Protein AF-A0A968FSD5-F1 (afdb_monomer)

Foldseek 3Di:
DELAAPVVCVVDPLNVVVQVVQCPAPPGDDFDAYAHNPDDPPPQEDDPQNQATDPPRHHQLVDQADEYAQADDVSLVSVLVNCVNSVHDQFPVPDWQSGHAYEYEYDVCLVPVVSSLRRHQKYQHDRCVPLVRVLVVLQVPDDSRHSSVSSVVSCVGPRMDGSVVDDFDQDPVGTDD

Solvent-accessible surface area (backbone atoms only — not comparable to full-atom values): 10268 Å² total; per-residue (Å²): 58,28,48,41,29,39,65,60,41,70,69,32,61,69,56,53,50,50,52,56,51,44,53,68,39,90,96,43,87,66,73,48,41,48,41,56,77,89,64,56,94,82,62,88,73,75,58,80,82,72,56,35,31,69,82,79,59,41,46,71,73,80,33,76,56,46,50,37,45,27,63,45,77,69,25,59,57,35,43,56,50,48,33,53,68,70,71,42,69,60,46,45,89,72,54,56,63,87,48,42,46,34,32,37,23,42,63,33,34,52,76,54,52,68,92,42,37,65,45,35,58,35,36,41,43,64,69,65,80,80,45,51,65,60,49,54,57,49,52,77,71,42,65,90,77,37,73,71,74,42,50,79,64,47,48,72,39,77,47,38,46,43,40,91,82,59,70,81,41,75,52,102,88,45,84,41,121

Radius of gyration: 15.89 Å; Cα contacts (8 Å, |Δi|>4): 249; chains: 1; bounding box: 50×38×38 Å

Secondary structure (DSSP, 8-state):
-EEEEHHHHHH-HHHHHHHHHHTTSTT------EE-TT--TT-----GGGGS-TTT---GGGSSEEEEE--STHHHHHHHHHHHHTT--SSGGG--TTS-EEEEESHHHHH--GGGTTT-SEEE-S-STTTHHHHHHHHHTS-TT-GGGGHHHHTTSTTEE-GGG---EEETTEEE-

Sequence (177 aa):
MYPHTTEVALANLGFQRVYGLLNRLDGVVCDRYALPGEWTADVPTLAPDQLRSRELGLQPQDFDMIAFSISFEPDYLNAALLLKYFGMPLEREERGPGHPLILAGGSAVFINPEPLAEVVDVFFIGEAEGLVAPFFSLYARNPWNDPRSLLPKAASLKGIYVPRQYRPRFDARGMTG

Nearest PDB structures (foldseek):
  7dl7-assembly4_E  TM=5.193E-01  e=5.355E+00  Candidatus Cloacimonas acidaminovorans str. Evry
  7dl1-assembly2_D  TM=5.503E-01  e=7.915E+00  Candidatus Cloacimonas acidaminovorans str. Evry
  2v65-assembly2_B  TM=4.680E-01  e=6.510E+00  Champsocephalus gunnari
  6jml-assembly1_A  TM=3.482E-01  e=4.405E+00  Lacticaseibacillus casei

Structure (mmCIF, N/CA/C/O backbone):
data_AF-A0A968FSD5-F1
#
_entry.id   AF-A0A968FSD5-F1
#
loop_
_atom_site.group_PDB
_atom_site.id
_atom_site.type_symbol
_atom_site.label_atom_id
_atom_site.label_alt_id
_atom_site.label_comp_id
_atom_site.label_asym_id
_atom_site.label_entity_id
_atom_site.label_seq_id
_atom_site.pdbx_PDB_ins_code
_atom_site.Cartn_x
_atom_site.Cartn_y
_atom_site.Cartn_z
_atom_site.occupancy
_atom_site.B_iso_or_equiv
_atom_site.auth_seq_id
_atom_site.auth_comp_id
_atom_site.auth_asym_id
_atom_site.auth_atom_id
_atom_site.pdbx_PDB_model_num
ATOM 1 N N . MET A 1 1 ? -4.215 3.059 0.400 1.00 97.44 1 MET A N 1
ATOM 2 C CA . MET A 1 1 ? -3.924 3.794 1.644 1.00 97.44 1 MET A CA 1
ATOM 3 C C . MET A 1 1 ? -2.924 4.895 1.367 1.00 97.44 1 MET A C 1
ATOM 5 O O . MET A 1 1 ? -1.933 4.649 0.684 1.00 97.44 1 MET A O 1
ATOM 9 N N . TYR A 1 2 ? -3.177 6.084 1.894 1.00 97.94 2 TYR A N 1
ATOM 10 C CA . TYR A 1 2 ? -2.200 7.164 1.933 1.00 97.94 2 TYR A CA 1
ATOM 11 C C . TYR A 1 2 ? -1.752 7.325 3.391 1.00 97.94 2 TYR A C 1
ATOM 13 O O . TYR A 1 2 ? -2.607 7.595 4.235 1.00 97.94 2 TYR A O 1
ATOM 21 N N . PRO A 1 3 ? -0.472 7.103 3.732 1.00 97.12 3 PRO A N 1
ATOM 22 C CA . PRO A 1 3 ? -0.004 7.036 5.117 1.00 97.12 3 PRO A CA 1
ATOM 23 C C . PRO A 1 3 ? 0.244 8.435 5.705 1.00 97.12 3 PRO A C 1
ATOM 25 O O . PRO A 1 3 ? 1.299 8.738 6.252 1.00 97.12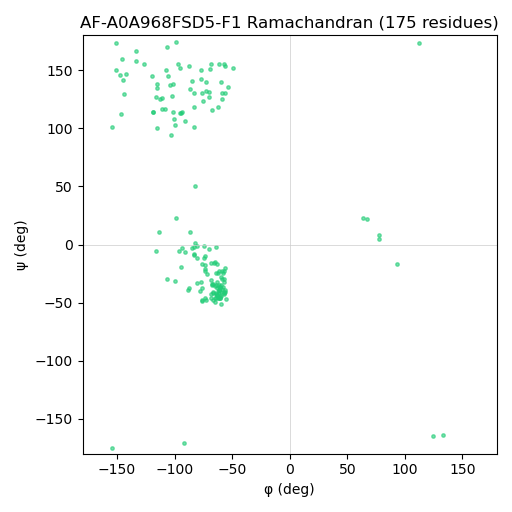 3 PRO A O 1
ATOM 28 N N . HIS A 1 4 ? -0.750 9.303 5.566 1.00 96.81 4 HIS A N 1
ATOM 29 C CA . HIS A 1 4 ? -0.782 10.644 6.130 1.00 96.81 4 HIS A CA 1
ATOM 30 C C . HIS A 1 4 ? -2.238 11.028 6.398 1.00 96.81 4 HIS A C 1
ATOM 32 O O . HIS A 1 4 ? -3.162 10.304 6.020 1.00 96.81 4 HIS A O 1
ATOM 38 N N . THR A 1 5 ? -2.433 12.175 7.037 1.00 96.88 5 THR A N 1
ATOM 39 C CA . THR A 1 5 ? -3.736 12.797 7.273 1.00 96.88 5 THR A CA 1
ATOM 40 C C . THR A 1 5 ? -4.604 12.892 6.012 1.00 96.88 5 THR A C 1
ATOM 42 O O . THR A 1 5 ? -4.123 12.977 4.873 1.00 96.88 5 THR A O 1
ATOM 45 N N . THR A 1 6 ? -5.917 12.883 6.223 1.00 96.00 6 THR A N 1
ATOM 46 C CA . THR A 1 6 ? -6.936 12.874 5.167 1.00 96.00 6 THR A CA 1
ATOM 47 C C . THR A 1 6 ? -6.819 14.075 4.228 1.00 96.00 6 THR A C 1
ATOM 49 O O . THR A 1 6 ? -7.008 13.928 3.020 1.00 96.00 6 THR A O 1
ATOM 52 N N . GLU A 1 7 ? -6.455 15.245 4.742 1.00 95.88 7 GLU A N 1
ATOM 53 C CA . GLU A 1 7 ? -6.268 16.475 3.970 1.00 95.88 7 GLU A CA 1
ATOM 54 C C . GLU A 1 7 ? -5.118 16.323 2.970 1.00 95.88 7 GLU A C 1
ATOM 56 O O . GLU A 1 7 ? -5.274 16.637 1.788 1.00 95.88 7 GLU A O 1
ATOM 61 N N . VAL A 1 8 ? -3.985 15.769 3.416 1.00 96.12 8 VAL A N 1
ATOM 62 C CA . VAL A 1 8 ? -2.821 15.526 2.551 1.00 96.12 8 VAL A CA 1
ATOM 63 C C . VAL A 1 8 ? -3.145 14.456 1.509 1.00 96.12 8 VAL A C 1
ATOM 65 O O . VAL A 1 8 ? -2.815 14.618 0.333 1.00 96.12 8 VAL A O 1
ATOM 68 N N . ALA A 1 9 ? -3.855 13.396 1.902 1.00 96.56 9 ALA A N 1
ATOM 69 C CA . ALA A 1 9 ? -4.293 12.356 0.975 1.00 96.56 9 ALA A CA 1
ATOM 70 C C . ALA A 1 9 ? -5.226 12.903 -0.122 1.00 96.56 9 ALA A C 1
ATOM 72 O O . ALA A 1 9 ? -5.100 12.539 -1.294 1.00 96.56 9 ALA A O 1
ATOM 73 N N . LEU A 1 10 ? -6.160 13.789 0.235 1.00 95.12 10 LEU A N 1
ATOM 74 C CA . LEU A 1 10 ? -7.071 14.433 -0.716 1.00 95.12 10 LEU A CA 1
ATOM 75 C C . LEU A 1 10 ? -6.345 15.397 -1.660 1.00 95.12 10 LEU A C 1
ATOM 77 O O . LEU A 1 10 ? -6.708 15.477 -2.833 1.00 95.12 10 LEU A O 1
ATOM 81 N N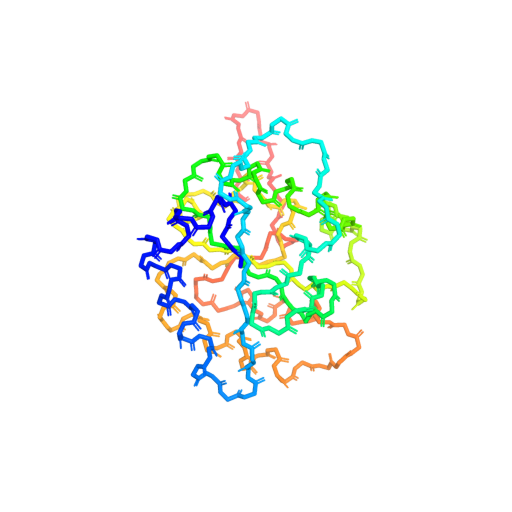 . ALA A 1 11 ? -5.306 16.080 -1.177 1.00 95.94 11 ALA A N 1
ATOM 82 C CA . ALA A 1 11 ? -4.479 16.970 -1.988 1.00 95.94 11 ALA A CA 1
ATOM 83 C C . ALA A 1 11 ? -3.526 16.222 -2.945 1.00 95.94 11 ALA A C 1
ATOM 85 O O . ALA A 1 11 ? -3.035 16.807 -3.913 1.00 95.94 11 ALA A O 1
ATOM 86 N N . ASN A 1 12 ? -3.261 14.931 -2.717 1.00 95.75 12 ASN A N 1
ATOM 87 C CA . ASN A 1 12 ? -2.346 14.154 -3.549 1.00 95.75 12 ASN A CA 1
ATOM 88 C C . ASN A 1 12 ? -3.032 13.610 -4.818 1.00 95.75 12 ASN A C 1
ATOM 90 O O . ASN A 1 12 ? -3.709 12.580 -4.802 1.00 95.75 12 ASN A O 1
ATOM 94 N N . LEU A 1 13 ? -2.804 14.272 -5.957 1.00 93.06 13 LEU A N 1
ATOM 95 C CA . LEU A 1 13 ? -3.373 13.871 -7.252 1.00 93.06 13 LEU A CA 1
ATOM 96 C C . LEU A 1 13 ? -2.906 12.489 -7.729 1.00 93.06 13 LEU A C 1
ATOM 98 O O . LEU A 1 13 ? -3.677 11.784 -8.379 1.00 93.06 13 LEU A O 1
ATOM 102 N N . GLY A 1 14 ? -1.672 12.086 -7.409 1.00 91.25 14 GLY A N 1
ATOM 103 C CA . GLY A 1 14 ? -1.155 10.759 -7.752 1.00 91.25 14 GLY A CA 1
ATOM 104 C C . GLY A 1 14 ? -1.968 9.655 -7.078 1.00 91.25 14 GLY A C 1
ATOM 105 O O . GLY A 1 14 ? -2.417 8.717 -7.738 1.00 91.25 14 GLY A O 1
ATOM 106 N N . PHE A 1 15 ? -2.256 9.826 -5.788 1.00 95.12 15 PHE A N 1
ATOM 107 C CA . PHE A 1 15 ? -3.110 8.926 -5.021 1.00 95.12 15 PHE A CA 1
ATOM 108 C C . PHE A 1 15 ? -4.538 8.868 -5.582 1.00 95.12 15 PHE A C 1
ATOM 110 O O . PHE A 1 15 ? -5.059 7.775 -5.816 1.00 95.12 15 PHE A O 1
ATOM 117 N N . GLN A 1 16 ? -5.145 10.023 -5.888 1.00 95.31 16 GLN A N 1
ATOM 118 C CA . GLN A 1 16 ? -6.483 10.061 -6.498 1.00 95.31 16 GLN A CA 1
ATOM 119 C C . GLN A 1 16 ? -6.505 9.394 -7.886 1.00 95.31 16 GLN A C 1
ATOM 121 O O . GLN A 1 16 ? -7.465 8.699 -8.230 1.00 95.31 16 GLN A O 1
ATOM 126 N N . ARG A 1 17 ? -5.438 9.554 -8.682 1.00 92.94 17 ARG A N 1
ATOM 127 C CA . ARG A 1 17 ? -5.314 8.925 -10.006 1.00 92.94 17 ARG A CA 1
ATOM 128 C C . ARG A 1 17 ? -5.244 7.406 -9.902 1.00 92.94 17 ARG A C 1
ATOM 130 O O . ARG A 1 17 ? -5.958 6.733 -10.642 1.00 92.94 17 ARG A O 1
ATOM 137 N N . VAL A 1 18 ? -4.430 6.872 -8.989 1.00 92.94 18 VAL A N 1
ATOM 138 C CA . VAL A 1 18 ? -4.316 5.419 -8.762 1.00 92.94 18 VAL A CA 1
ATOM 139 C C . VAL A 1 18 ? -5.640 4.840 -8.266 1.00 92.94 18 VAL A C 1
ATOM 141 O O . VAL A 1 18 ? -6.087 3.827 -8.798 1.00 92.94 18 VAL A O 1
ATOM 144 N N . TYR A 1 19 ? -6.312 5.513 -7.327 1.00 95.50 19 TYR A N 1
ATOM 145 C CA . TYR A 1 19 ? -7.650 5.124 -6.868 1.00 95.50 19 TYR A CA 1
ATOM 146 C C . TYR A 1 19 ? -8.655 5.027 -8.030 1.00 95.50 19 TYR A C 1
ATOM 148 O O . TYR A 1 19 ? -9.362 4.028 -8.173 1.00 95.50 19 TYR A O 1
ATOM 156 N N . GLY A 1 20 ? -8.685 6.037 -8.905 1.00 95.19 20 GLY A N 1
ATOM 157 C CA . GLY A 1 20 ? -9.548 6.026 -10.086 1.00 95.19 20 GLY A CA 1
ATOM 158 C C . GLY A 1 20 ? -9.149 4.974 -11.127 1.00 95.19 20 GLY A C 1
ATOM 159 O O . GLY A 1 20 ? -10.017 4.429 -11.799 1.00 95.19 20 GLY A O 1
ATOM 160 N N . LEU A 1 21 ? -7.854 4.685 -11.279 1.00 93.56 21 LEU A N 1
ATOM 161 C CA . LEU A 1 21 ? -7.354 3.646 -12.181 1.00 93.56 21 LEU A CA 1
ATOM 162 C C . LEU A 1 21 ? -7.782 2.250 -11.713 1.00 93.56 21 LEU A C 1
ATOM 164 O O . LEU A 1 21 ? -8.289 1.483 -12.524 1.00 93.56 21 LEU A O 1
ATOM 168 N N . LEU A 1 22 ? -7.609 1.943 -10.424 1.00 95.06 22 LEU A N 1
ATOM 169 C CA . LEU A 1 22 ? -7.978 0.650 -9.844 1.00 95.06 22 LEU A CA 1
ATOM 170 C C . LEU A 1 22 ? -9.477 0.374 -9.983 1.00 95.06 22 LEU A C 1
ATOM 172 O O . LEU A 1 22 ? -9.850 -0.700 -10.434 1.00 95.06 22 LEU A O 1
ATOM 176 N N . ASN A 1 23 ? -10.325 1.367 -9.700 1.00 96.25 23 ASN A N 1
ATOM 177 C CA . ASN A 1 23 ? -11.782 1.243 -9.841 1.00 96.25 23 ASN A CA 1
ATOM 178 C C . ASN A 1 23 ? -12.283 1.175 -11.298 1.00 96.25 23 ASN A C 1
ATOM 180 O O . ASN A 1 23 ? -13.479 1.018 -11.525 1.00 96.25 23 ASN A O 1
ATOM 184 N N . ARG A 1 24 ? -11.399 1.313 -12.295 1.00 95.06 24 ARG A N 1
ATOM 185 C CA . ARG A 1 24 ? -11.721 1.063 -13.711 1.00 95.06 24 ARG A CA 1
ATOM 186 C C . ARG A 1 24 ? -11.338 -0.342 -14.174 1.00 95.06 24 ARG A C 1
ATOM 188 O O . ARG A 1 24 ? -11.604 -0.673 -15.325 1.00 95.06 24 ARG A O 1
ATOM 195 N N . LEU A 1 25 ? -10.672 -1.136 -13.337 1.00 94.12 25 LEU A N 1
ATOM 196 C CA . LEU A 1 25 ? -10.314 -2.508 -13.676 1.00 94.12 25 LEU A CA 1
ATOM 197 C C . LEU A 1 25 ? -11.496 -3.435 -13.394 1.00 94.12 25 LEU A C 1
ATOM 199 O O . LEU A 1 25 ? -12.053 -3.427 -12.298 1.00 94.12 25 LEU A O 1
ATOM 203 N N . ASP A 1 26 ? -11.846 -4.263 -14.375 1.00 91.69 26 ASP A N 1
ATOM 204 C CA . ASP A 1 26 ? -12.899 -5.261 -14.212 1.00 91.69 26 ASP A CA 1
ATOM 205 C C . ASP A 1 26 ? -12.565 -6.217 -13.059 1.00 91.69 26 ASP A C 1
ATOM 207 O O . ASP A 1 26 ? -11.462 -6.763 -12.974 1.00 91.69 26 ASP A O 1
ATOM 211 N N . GLY A 1 27 ? -13.533 -6.422 -12.164 1.00 91.31 27 GLY A N 1
ATOM 212 C CA . GLY A 1 27 ? -13.378 -7.294 -10.998 1.00 91.31 27 GLY A CA 1
ATOM 213 C C . GLY A 1 27 ? -12.582 -6.690 -9.837 1.00 91.31 27 GLY A C 1
ATOM 214 O O . GLY A 1 27 ? -12.305 -7.406 -8.879 1.00 91.31 27 GLY A O 1
ATOM 215 N N . VAL A 1 28 ? -12.231 -5.400 -9.887 1.00 95.38 28 VAL A N 1
ATOM 216 C CA . VAL A 1 28 ? -11.559 -4.695 -8.787 1.00 95.38 28 VAL A CA 1
ATOM 217 C C . VAL A 1 28 ? -12.507 -3.676 -8.165 1.00 95.38 28 VAL A C 1
ATOM 219 O O . VAL A 1 28 ? -13.025 -2.793 -8.843 1.00 95.38 28 VAL A O 1
ATOM 222 N N . VAL A 1 29 ? -12.684 -3.766 -6.849 1.00 96.44 29 VAL A N 1
ATOM 223 C CA . VAL A 1 29 ? -13.308 -2.714 -6.040 1.00 96.44 29 VAL A CA 1
ATOM 224 C C . VAL A 1 29 ? -12.219 -2.126 -5.158 1.00 96.44 29 VAL A C 1
ATOM 226 O O . VAL A 1 29 ? -11.632 -2.829 -4.338 1.00 96.44 29 VAL A O 1
ATOM 229 N N . CYS A 1 30 ? -11.914 -0.845 -5.344 1.00 97.12 30 CYS A N 1
ATOM 230 C CA . CYS A 1 30 ? -10.888 -0.164 -4.570 1.00 97.12 30 CYS A CA 1
ATOM 231 C C . CYS A 1 30 ? -11.526 0.892 -3.674 1.00 97.12 30 CYS A C 1
ATOM 233 O O . CYS A 1 30 ? -12.210 1.797 -4.142 1.00 97.12 30 CYS A O 1
ATOM 235 N N . ASP A 1 31 ? -11.229 0.789 -2.385 1.00 97.69 31 ASP A N 1
ATOM 236 C CA . ASP A 1 31 ? -11.534 1.791 -1.370 1.00 97.69 31 ASP A CA 1
ATOM 237 C C . ASP A 1 31 ? -10.239 2.518 -0.959 1.00 97.69 31 ASP A C 1
ATOM 239 O O . ASP A 1 31 ? -9.123 2.123 -1.332 1.00 97.69 31 ASP A O 1
ATOM 243 N N . ARG A 1 32 ? -10.361 3.598 -0.194 1.00 97.19 32 ARG A N 1
ATOM 244 C CA . ARG A 1 32 ? -9.247 4.402 0.305 1.00 97.19 32 ARG A CA 1
ATOM 245 C C . ARG A 1 32 ? -9.306 4.563 1.818 1.00 97.19 32 ARG A C 1
ATOM 247 O O . ARG A 1 32 ? -10.339 4.501 2.470 1.00 97.19 32 ARG A O 1
ATOM 254 N N . TYR A 1 33 ? -8.126 4.811 2.364 1.00 98.00 33 TYR A N 1
ATOM 255 C CA . TYR A 1 33 ? -7.903 5.080 3.772 1.00 98.00 33 TYR A CA 1
ATOM 256 C C . TYR A 1 33 ? -6.771 6.096 3.900 1.00 98.00 33 TYR A C 1
ATOM 258 O O . TYR A 1 33 ? -5.794 6.024 3.139 1.00 98.00 33 TYR A O 1
ATOM 266 N N . ALA A 1 34 ? -6.920 7.007 4.852 1.00 97.62 34 ALA A N 1
ATOM 267 C CA . ALA A 1 34 ? -5.929 7.978 5.283 1.00 97.62 34 ALA A CA 1
ATOM 268 C C . ALA A 1 34 ? -6.096 8.200 6.791 1.00 97.62 34 ALA A C 1
ATOM 270 O O . ALA A 1 34 ? -7.156 7.910 7.348 1.00 97.62 34 ALA A O 1
ATOM 271 N N . LEU A 1 35 ? -5.056 8.706 7.446 1.00 97.44 35 LEU A N 1
ATOM 272 C CA . LEU A 1 35 ? -5.093 8.987 8.878 1.00 97.44 35 LEU A CA 1
ATOM 273 C C . LEU A 1 35 ? -6.062 10.155 9.179 1.00 97.44 35 LEU A C 1
ATOM 275 O O . LEU A 1 35 ? -6.331 10.982 8.296 1.00 97.44 35 LEU A O 1
ATOM 279 N N . PRO A 1 36 ? -6.609 10.247 10.405 1.00 95.38 36 PRO A N 1
ATOM 280 C CA . PRO A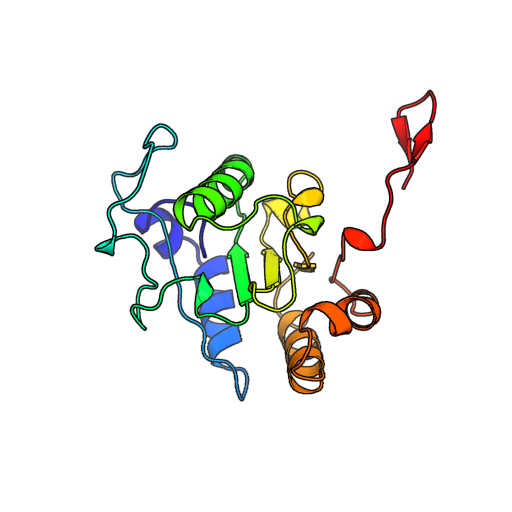 1 36 ? -7.435 11.383 10.822 1.00 95.38 36 PRO A CA 1
ATOM 281 C C . PRO A 1 36 ? -6.699 12.726 10.679 1.00 95.38 36 PRO A C 1
ATOM 283 O O . PRO A 1 36 ? -5.474 12.761 10.727 1.00 95.38 36 PRO A O 1
ATOM 286 N N . GLY A 1 37 ? -7.433 13.832 10.524 1.00 92.44 37 GLY A N 1
ATOM 287 C CA . GLY A 1 37 ? -6.832 15.153 10.277 1.00 92.44 37 GLY A CA 1
ATOM 288 C C . GLY A 1 37 ? -5.902 15.652 11.388 1.00 92.44 37 GLY A C 1
ATOM 289 O O . GLY A 1 37 ? -4.838 16.190 11.107 1.00 92.44 37 GLY A O 1
ATOM 290 N N . GLU A 1 38 ? -6.247 15.374 12.646 1.00 89.94 38 GLU A N 1
ATOM 291 C CA . GLU A 1 38 ? -5.455 15.742 13.834 1.00 89.94 38 GLU A CA 1
ATOM 292 C C . GLU A 1 38 ? -4.383 14.697 14.197 1.00 89.94 38 GLU A C 1
ATOM 294 O O . GLU A 1 38 ? -3.827 14.719 15.294 1.00 89.94 38 GLU A O 1
ATOM 299 N N . TRP A 1 39 ? -4.131 13.715 13.328 1.00 96.81 39 TRP A N 1
ATOM 300 C CA . TRP A 1 39 ? -3.185 12.649 13.635 1.00 96.81 39 TRP A CA 1
ATOM 301 C C . TRP A 1 39 ? -1.733 13.132 13.589 1.00 96.81 39 TRP A C 1
ATOM 303 O O . TRP A 1 39 ? -1.312 13.837 12.670 1.00 96.81 39 TRP A O 1
ATOM 313 N N . THR A 1 40 ? -0.946 12.645 14.543 1.00 94.69 40 THR A N 1
ATOM 314 C CA . THR A 1 40 ? 0.504 12.815 14.634 1.00 94.69 40 THR A CA 1
ATOM 315 C C . THR A 1 40 ? 1.170 11.470 14.949 1.00 94.69 40 THR A C 1
ATOM 317 O O . THR A 1 40 ? 0.537 10.550 15.469 1.00 94.69 40 THR A O 1
ATOM 320 N N . ALA A 1 41 ? 2.462 11.328 14.637 1.00 92.38 41 ALA A N 1
ATOM 321 C CA . ALA A 1 41 ? 3.182 10.053 14.768 1.00 92.38 41 ALA A CA 1
ATOM 322 C C . ALA A 1 41 ? 3.330 9.541 16.218 1.00 92.38 41 ALA A C 1
ATOM 324 O O . ALA A 1 41 ? 3.650 8.371 16.424 1.00 92.38 41 ALA A O 1
ATOM 325 N N . ASP A 1 42 ? 3.100 10.391 17.221 1.00 93.94 42 ASP A N 1
ATOM 326 C CA . ASP A 1 42 ? 3.099 10.049 18.647 1.00 93.94 42 ASP A CA 1
ATOM 327 C C . ASP A 1 42 ? 1.766 9.463 19.142 1.00 93.94 42 ASP A C 1
ATOM 329 O O . ASP A 1 42 ? 1.709 8.946 20.261 1.00 93.94 42 ASP A O 1
ATOM 333 N N . VAL A 1 43 ? 0.708 9.469 18.320 1.00 95.62 43 VAL A N 1
ATOM 334 C CA . VAL A 1 43 ? -0.573 8.836 18.663 1.00 95.62 43 VAL A CA 1
ATOM 335 C C . VAL A 1 43 ? -0.368 7.323 18.853 1.00 95.62 43 VAL A C 1
ATOM 337 O O . VAL A 1 43 ? 0.009 6.626 17.908 1.00 95.62 43 VAL A O 1
ATOM 340 N N . PRO A 1 44 ? -0.633 6.756 20.044 1.00 9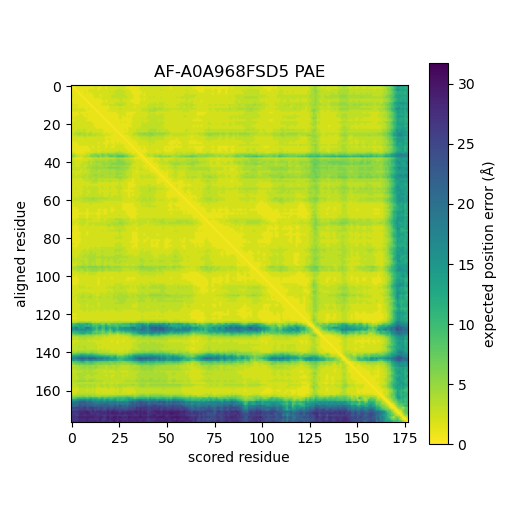2.62 44 PRO A N 1
ATOM 341 C CA . PRO A 1 44 ? -0.294 5.361 20.323 1.00 92.62 44 PRO A CA 1
ATOM 342 C C . PRO A 1 44 ? -1.273 4.363 19.692 1.00 92.62 44 PRO A C 1
ATOM 344 O O . PRO A 1 44 ? -0.871 3.261 19.318 1.00 92.62 44 PRO A O 1
ATOM 347 N N . THR A 1 45 ? -2.550 4.738 19.576 1.00 94.69 45 THR A N 1
ATOM 348 C CA . THR A 1 45 ? -3.640 3.910 19.039 1.00 94.69 45 THR A CA 1
ATOM 349 C C . THR A 1 45 ? -4.711 4.791 18.406 1.00 94.69 45 THR A C 1
ATOM 351 O O . THR A 1 45 ? -4.950 5.898 18.886 1.00 94.69 45 THR A O 1
ATOM 354 N N . LEU A 1 46 ? -5.410 4.273 17.397 1.00 95.25 46 LEU A N 1
ATOM 355 C CA . LEU A 1 46 ? -6.590 4.913 16.809 1.00 95.25 46 LEU A CA 1
ATOM 356 C C . LEU A 1 46 ? -7.882 4.339 17.402 1.00 95.25 46 LEU A C 1
ATOM 358 O O . LEU A 1 46 ? -7.904 3.204 17.884 1.00 95.25 46 LEU A O 1
ATOM 362 N N . ALA A 1 47 ? -8.962 5.118 17.357 1.00 94.19 47 ALA A N 1
ATOM 363 C CA . ALA A 1 47 ? -10.274 4.642 17.780 1.00 94.19 47 ALA A CA 1
ATOM 364 C C . ALA A 1 47 ? -10.826 3.585 16.792 1.00 94.19 47 ALA A C 1
ATOM 366 O O . ALA A 1 47 ? -10.507 3.638 15.602 1.00 94.19 47 ALA A O 1
ATOM 367 N N . PRO A 1 48 ? -11.666 2.626 17.233 1.00 90.94 48 PRO A N 1
ATOM 368 C CA . PRO A 1 48 ? -12.154 1.544 16.367 1.00 90.94 48 PRO A CA 1
ATOM 369 C C . PRO A 1 48 ? -12.895 2.000 15.100 1.00 90.94 48 PRO A C 1
ATOM 371 O O . PRO A 1 48 ? -12.839 1.331 14.069 1.00 90.94 48 PRO A O 1
ATOM 374 N N . ASP A 1 49 ? -13.595 3.130 15.157 1.00 90.69 49 ASP A N 1
ATOM 375 C CA . ASP A 1 49 ? -14.281 3.747 14.018 1.00 90.69 49 ASP A CA 1
ATOM 376 C C . ASP A 1 49 ? -13.307 4.370 13.004 1.00 90.69 49 ASP A C 1
ATOM 378 O O . ASP A 1 49 ? -13.606 4.421 11.813 1.00 90.69 49 ASP A O 1
ATOM 382 N N . GLN A 1 50 ? -12.108 4.753 13.449 1.00 94.44 50 GLN A N 1
ATOM 383 C CA . GLN A 1 50 ? -11.032 5.295 12.614 1.00 94.44 50 GLN A CA 1
ATOM 384 C C . GLN A 1 50 ? -10.194 4.208 11.928 1.00 94.44 50 GLN A C 1
ATOM 386 O O . GLN A 1 50 ? -9.280 4.531 11.172 1.00 94.44 50 GLN A O 1
ATOM 391 N N . LEU A 1 51 ? -10.472 2.926 12.183 1.00 95.44 51 LEU A N 1
ATOM 392 C CA . LEU A 1 51 ? -9.757 1.784 11.599 1.00 95.44 51 LEU A CA 1
ATOM 393 C C . LEU A 1 51 ? -10.500 1.162 10.407 1.00 95.44 51 LEU A C 1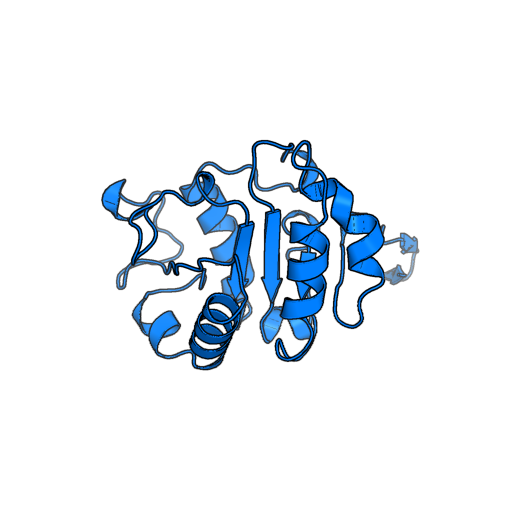
ATOM 395 O O . LEU A 1 51 ? -10.305 -0.010 10.082 1.00 95.44 51 LEU A O 1
ATOM 399 N N . ARG A 1 52 ? -11.374 1.937 9.760 1.00 96.62 52 ARG A N 1
ATOM 400 C CA . ARG A 1 52 ? -12.207 1.487 8.643 1.00 96.62 52 ARG A CA 1
ATOM 401 C C . ARG A 1 52 ? -11.921 2.282 7.382 1.00 96.62 52 ARG A C 1
ATOM 403 O O . ARG A 1 52 ? -11.634 3.476 7.438 1.00 96.62 52 ARG A O 1
ATOM 410 N N . SER A 1 53 ? -12.000 1.602 6.245 1.00 96.75 53 SER A N 1
ATOM 411 C CA . SER A 1 53 ? -11.945 2.225 4.929 1.00 96.75 53 SER A CA 1
ATOM 412 C C . SER A 1 53 ? -13.109 3.201 4.738 1.00 96.75 53 SER A C 1
ATOM 414 O O . SER A 1 53 ? -14.139 3.108 5.412 1.00 96.75 53 SER A O 1
ATOM 416 N N . ARG A 1 54 ? -12.934 4.185 3.856 1.00 94.00 54 ARG A N 1
ATOM 417 C CA . ARG A 1 54 ? -13.815 5.353 3.820 1.00 94.00 54 ARG A CA 1
ATOM 418 C C . ARG A 1 54 ? -15.169 5.055 3.188 1.00 94.00 54 ARG A C 1
ATOM 420 O O . ARG A 1 54 ? -16.185 5.468 3.741 1.00 94.00 54 ARG A O 1
ATOM 427 N N . GLU A 1 55 ? -15.192 4.415 2.025 1.00 94.81 55 GLU A N 1
ATOM 428 C CA . GLU A 1 55 ? -16.424 4.229 1.257 1.00 94.81 55 GLU A CA 1
ATOM 429 C C . GLU A 1 55 ? -17.183 2.946 1.644 1.00 94.81 55 GLU A C 1
ATOM 431 O O . GLU A 1 55 ? -18.410 2.963 1.736 1.00 94.81 55 GLU A O 1
ATOM 436 N N . LEU A 1 56 ? -16.473 1.846 1.901 1.00 96.31 56 LEU A N 1
ATOM 437 C CA . LEU A 1 56 ? -17.041 0.535 2.235 1.00 96.31 56 LEU A CA 1
ATOM 438 C C . LEU A 1 56 ? -17.156 0.294 3.746 1.00 96.31 56 LEU A C 1
ATOM 440 O O . LEU A 1 56 ? -17.897 -0.593 4.165 1.00 96.31 56 LEU A O 1
ATOM 444 N N . GLY A 1 57 ? -16.424 1.044 4.577 1.00 96.44 57 GLY A N 1
ATOM 445 C CA . GLY A 1 57 ? -16.436 0.862 6.032 1.00 96.44 57 GLY A CA 1
ATOM 446 C C . GLY A 1 57 ? -15.826 -0.465 6.504 1.00 96.44 57 GLY A C 1
ATOM 447 O O . GLY A 1 57 ? -16.140 -0.928 7.607 1.00 96.44 57 GLY A O 1
ATOM 448 N N . LEU A 1 58 ? -14.977 -1.093 5.689 1.00 96.81 58 LEU A N 1
ATOM 449 C CA . LEU A 1 58 ? -14.355 -2.388 5.971 1.00 96.81 58 LEU A CA 1
ATOM 450 C C . LEU A 1 58 ? -13.052 -2.218 6.752 1.00 96.81 58 LEU A C 1
ATOM 452 O O . LEU A 1 58 ? -12.389 -1.183 6.650 1.00 96.81 58 LEU A O 1
ATOM 456 N N . GLN A 1 59 ? -12.667 -3.231 7.529 1.00 95.62 59 GLN A N 1
ATOM 457 C CA . GLN A 1 59 ? -11.334 -3.233 8.127 1.00 95.62 59 GLN A CA 1
ATOM 458 C C . GLN A 1 59 ? -10.301 -3.622 7.063 1.00 95.62 59 GLN A C 1
ATOM 460 O O . GLN A 1 59 ? -10.613 -4.406 6.171 1.00 95.62 59 GLN A O 1
ATOM 465 N N . PRO A 1 60 ? -9.051 -3.141 7.147 1.00 93.38 60 PRO A N 1
ATOM 466 C CA . PRO A 1 60 ? -8.026 -3.472 6.155 1.00 93.38 60 PRO A CA 1
ATOM 467 C C . PRO A 1 60 ? -7.750 -4.964 5.976 1.00 93.38 60 PRO A C 1
ATOM 469 O O . PRO A 1 60 ? -7.407 -5.384 4.876 1.00 93.38 60 PRO A O 1
ATOM 472 N N . GLN A 1 61 ? -7.926 -5.764 7.029 1.00 92.75 61 GLN A N 1
ATOM 473 C CA . GLN A 1 61 ? -7.796 -7.222 6.959 1.00 92.75 61 GLN A CA 1
ATOM 474 C C . GLN A 1 61 ? -8.897 -7.913 6.137 1.00 92.75 61 GLN A C 1
ATOM 476 O O . GLN A 1 61 ? -8.718 -9.063 5.756 1.00 92.75 61 GLN A O 1
ATOM 481 N N . ASP A 1 62 ? -10.009 -7.225 5.857 1.00 95.00 62 ASP A N 1
ATOM 482 C CA . ASP A 1 62 ? -11.119 -7.753 5.055 1.00 95.00 62 ASP A CA 1
ATOM 483 C C . ASP A 1 62 ? -10.876 -7.567 3.541 1.00 95.00 62 ASP A C 1
ATOM 485 O O . ASP A 1 62 ? -11.700 -7.977 2.725 1.00 95.00 62 ASP A O 1
ATOM 489 N N . PHE A 1 63 ? -9.766 -6.928 3.153 1.00 96.31 63 PHE A N 1
ATOM 490 C CA . PHE A 1 63 ? -9.369 -6.745 1.758 1.00 96.31 63 PHE A CA 1
ATOM 491 C C . PHE A 1 63 ? -8.390 -7.834 1.309 1.00 96.31 63 PHE A C 1
ATOM 493 O O . PHE A 1 63 ? -7.565 -8.310 2.083 1.00 96.31 63 PHE A O 1
ATOM 500 N N . ASP A 1 64 ? -8.395 -8.141 0.013 1.00 95.31 64 ASP A N 1
ATOM 501 C CA . ASP A 1 64 ? -7.398 -9.024 -0.607 1.00 95.31 64 ASP A CA 1
ATOM 502 C C . ASP A 1 64 ? -5.993 -8.396 -0.652 1.00 95.31 64 ASP A C 1
ATOM 504 O O . ASP A 1 64 ? -4.963 -9.080 -0.648 1.00 95.31 64 ASP A O 1
ATOM 508 N N . MET A 1 65 ? -5.944 -7.064 -0.746 1.00 96.44 65 MET A N 1
ATOM 509 C CA . MET A 1 65 ? -4.720 -6.291 -0.916 1.00 96.44 65 MET A CA 1
ATOM 510 C C . MET A 1 65 ? -4.813 -4.935 -0.224 1.00 96.44 65 MET A C 1
ATOM 512 O O . MET A 1 65 ? -5.847 -4.268 -0.254 1.00 96.44 65 MET A O 1
ATOM 516 N N . ILE A 1 66 ? -3.680 -4.471 0.293 1.00 97.81 66 ILE A N 1
ATOM 517 C CA . ILE A 1 66 ? -3.493 -3.115 0.804 1.00 97.81 66 ILE A CA 1
ATOM 518 C C . ILE A 1 66 ? -2.400 -2.452 -0.025 1.00 97.81 66 ILE A C 1
ATOM 520 O O . ILE A 1 66 ? -1.244 -2.852 0.035 1.00 97.81 66 ILE A O 1
ATOM 524 N N . ALA A 1 67 ? -2.756 -1.418 -0.787 1.00 97.31 67 ALA A N 1
ATOM 525 C CA . ALA A 1 67 ? -1.799 -0.645 -1.575 1.00 97.31 67 ALA A CA 1
ATOM 526 C C . ALA A 1 67 ? -1.450 0.681 -0.889 1.00 97.31 67 ALA A C 1
ATOM 528 O O . ALA A 1 67 ? -2.310 1.557 -0.763 1.00 97.31 67 ALA A O 1
ATOM 529 N N . PHE A 1 68 ? -0.201 0.850 -0.464 1.00 98.06 68 PHE A N 1
ATOM 530 C CA . PHE A 1 68 ? 0.319 2.099 0.084 1.00 98.06 68 PHE A CA 1
ATOM 531 C C . PHE A 1 68 ? 0.836 3.035 -1.013 1.00 98.06 68 PHE A C 1
ATOM 533 O O . PHE A 1 68 ? 1.586 2.634 -1.899 1.00 98.06 68 PHE A O 1
ATOM 540 N N . SER A 1 69 ? 0.457 4.308 -0.924 1.00 96.81 69 SER A N 1
ATOM 541 C CA . SER A 1 69 ? 0.987 5.390 -1.755 1.00 96.81 69 SER A CA 1
ATOM 542 C C . SER A 1 69 ? 1.980 6.215 -0.936 1.00 96.81 69 SER A C 1
ATOM 544 O O . SER A 1 69 ? 1.573 7.131 -0.227 1.00 96.81 69 SER A O 1
ATOM 546 N N . ILE A 1 70 ? 3.267 5.887 -1.028 1.00 97.31 70 ILE A N 1
ATOM 547 C CA . ILE A 1 70 ? 4.367 6.523 -0.293 1.00 97.31 70 ILE A CA 1
ATOM 548 C C . ILE A 1 70 ? 4.928 7.678 -1.132 1.00 97.31 70 ILE A C 1
ATOM 550 O O . ILE A 1 70 ? 5.605 7.465 -2.146 1.00 97.31 70 ILE A O 1
ATOM 554 N N . SER A 1 71 ? 4.630 8.912 -0.735 1.00 94.44 71 SER A N 1
ATOM 555 C CA . SER A 1 71 ? 5.006 10.102 -1.509 1.00 94.44 71 SER A CA 1
ATOM 556 C C . SER A 1 71 ? 6.259 10.782 -0.963 1.00 94.44 71 SER A C 1
ATOM 558 O O . SER A 1 71 ? 7.046 11.317 -1.747 1.00 94.44 71 SER A O 1
ATOM 560 N N . PHE A 1 72 ? 6.474 10.709 0.352 1.00 94.12 72 PHE A N 1
ATOM 561 C CA . PHE A 1 72 ? 7.580 11.363 1.053 1.00 94.12 72 PHE A CA 1
ATOM 562 C C . PHE A 1 72 ? 8.285 10.416 2.030 1.00 94.12 72 PHE A C 1
ATOM 564 O O . PHE A 1 72 ? 7.779 9.353 2.359 1.00 94.12 72 PHE A O 1
ATOM 571 N N . GLU A 1 73 ? 9.461 10.801 2.519 1.00 93.62 73 GLU A N 1
ATOM 572 C CA . GLU A 1 73 ? 10.254 9.971 3.437 1.00 93.62 73 GLU A CA 1
ATOM 573 C C . GLU A 1 73 ? 9.533 9.611 4.759 1.00 93.62 73 GLU A C 1
ATOM 575 O O . GLU A 1 73 ? 9.578 8.444 5.149 1.00 93.62 73 GLU A O 1
ATOM 580 N N . PRO A 1 74 ? 8.785 10.514 5.429 1.00 94.69 74 PRO A N 1
ATOM 581 C CA . PRO A 1 74 ? 8.044 10.142 6.641 1.00 94.69 74 PRO A CA 1
ATOM 582 C C . PRO A 1 74 ? 6.968 9.071 6.404 1.00 94.69 74 PRO A C 1
ATOM 584 O O . PRO A 1 74 ? 6.622 8.321 7.318 1.00 94.69 74 PRO A O 1
ATOM 587 N N . ASP A 1 75 ? 6.468 8.956 5.169 1.00 97.00 75 ASP A N 1
ATOM 588 C CA . ASP A 1 75 ? 5.408 8.014 4.811 1.00 97.00 75 ASP A CA 1
ATOM 589 C C . ASP A 1 75 ? 5.848 6.551 4.980 1.00 97.00 75 ASP A C 1
ATOM 591 O O . ASP A 1 75 ? 4.997 5.689 5.205 1.00 97.00 75 ASP A O 1
ATOM 595 N N . TYR A 1 76 ? 7.156 6.254 4.918 1.00 97.25 76 TYR A N 1
ATOM 596 C CA . TYR A 1 76 ? 7.674 4.910 5.198 1.00 97.25 76 TYR A CA 1
ATOM 597 C C . TYR A 1 76 ? 7.333 4.471 6.624 1.00 97.25 76 TYR A C 1
ATOM 599 O O . TYR A 1 76 ? 6.761 3.400 6.839 1.00 97.25 76 TYR A O 1
ATOM 607 N N . LEU A 1 77 ? 7.643 5.327 7.601 1.00 96.31 77 LEU A N 1
ATOM 608 C CA . LEU A 1 77 ? 7.367 5.050 9.006 1.00 96.31 77 LEU A CA 1
ATOM 609 C C . LEU A 1 77 ? 5.860 5.014 9.261 1.00 96.31 77 LEU A C 1
ATOM 611 O O . LEU A 1 77 ? 5.370 4.116 9.944 1.00 96.31 77 LEU A O 1
ATOM 615 N N . ASN A 1 78 ? 5.112 5.941 8.665 1.00 97.56 78 ASN A N 1
ATOM 616 C CA . ASN A 1 78 ? 3.664 5.999 8.832 1.00 97.56 78 ASN A CA 1
ATOM 617 C C . ASN A 1 78 ? 2.961 4.758 8.259 1.00 97.56 78 ASN A C 1
ATOM 619 O O . ASN A 1 78 ? 1.985 4.285 8.839 1.00 97.56 78 ASN A O 1
ATOM 623 N N . ALA A 1 79 ? 3.458 4.188 7.156 1.00 97.81 79 ALA A N 1
ATOM 624 C CA . ALA A 1 79 ? 2.938 2.931 6.619 1.00 97.81 79 ALA A CA 1
ATOM 625 C C . ALA A 1 79 ? 3.155 1.763 7.598 1.00 97.81 79 ALA A C 1
ATOM 627 O O . ALA A 1 79 ? 2.229 0.988 7.841 1.00 97.81 79 ALA A O 1
ATOM 628 N N . ALA A 1 80 ? 4.334 1.675 8.222 1.00 96.94 80 ALA A N 1
ATOM 629 C CA . ALA A 1 80 ? 4.603 0.687 9.268 1.00 96.94 80 ALA A CA 1
ATOM 630 C C . ALA A 1 80 ? 3.716 0.899 10.513 1.00 96.94 80 ALA A C 1
ATOM 632 O O . ALA A 1 80 ? 3.172 -0.064 11.059 1.00 96.94 80 ALA A O 1
ATOM 633 N N . LEU A 1 81 ? 3.511 2.154 10.933 1.00 97.12 81 LEU A N 1
ATOM 634 C CA . LEU A 1 81 ? 2.599 2.502 12.030 1.00 97.12 81 LEU A CA 1
ATOM 635 C C . LEU A 1 81 ? 1.153 2.107 11.721 1.00 97.12 81 LEU A C 1
ATOM 637 O O . LEU A 1 81 ? 0.473 1.572 12.593 1.00 97.12 81 LEU A O 1
ATOM 641 N N . LEU A 1 82 ? 0.696 2.300 10.483 1.00 97.75 82 LEU A N 1
ATOM 642 C CA . LEU A 1 82 ? -0.634 1.869 10.060 1.00 97.75 82 LEU A CA 1
ATOM 643 C C . LEU A 1 82 ? -0.818 0.361 10.197 1.00 97.75 82 LEU A C 1
ATOM 645 O O . LEU A 1 82 ? -1.814 -0.071 10.771 1.00 97.75 82 LEU A O 1
ATOM 649 N N . LEU A 1 83 ? 0.149 -0.444 9.744 1.00 97.19 83 LEU A N 1
ATOM 650 C CA . LEU A 1 83 ? 0.087 -1.897 9.935 1.00 97.19 83 LEU A CA 1
ATOM 651 C C . LEU A 1 83 ? -0.039 -2.261 11.419 1.00 97.19 83 LEU A C 1
ATOM 653 O O . LEU A 1 83 ? -0.879 -3.087 11.776 1.00 97.19 83 LEU A O 1
ATOM 657 N N . LYS A 1 84 ? 0.717 -1.578 12.287 1.00 96.19 84 LYS A N 1
ATOM 658 C CA . LYS A 1 84 ? 0.625 -1.750 13.741 1.00 96.19 84 LYS A CA 1
ATOM 659 C C . LYS A 1 84 ? -0.751 -1.360 14.293 1.00 96.19 84 LYS A C 1
ATOM 661 O O . LYS A 1 84 ? -1.286 -2.100 15.114 1.00 96.19 84 LYS A O 1
ATOM 666 N N . TYR A 1 85 ? -1.340 -0.246 13.854 1.00 97.06 85 TYR A N 1
ATOM 667 C CA . TYR A 1 85 ? -2.690 0.153 14.278 1.00 97.06 85 TYR A CA 1
ATOM 668 C C . TYR A 1 85 ? -3.757 -0.868 13.873 1.00 97.06 85 TYR A C 1
ATOM 670 O O . TYR A 1 85 ? -4.696 -1.095 14.631 1.00 97.06 85 TYR A O 1
ATOM 678 N N . PHE A 1 86 ? -3.592 -1.515 12.719 1.00 96.06 86 PHE A N 1
ATOM 679 C CA . PHE A 1 86 ? -4.481 -2.582 12.255 1.00 96.06 86 PHE A CA 1
ATOM 680 C C . PHE A 1 86 ? -4.167 -3.956 12.860 1.00 96.06 86 PHE A C 1
ATOM 682 O O . PHE A 1 86 ? -4.814 -4.935 12.504 1.00 96.06 86 PHE A O 1
ATOM 689 N N . GLY A 1 87 ? -3.173 -4.060 13.750 1.00 94.81 87 GLY A N 1
ATOM 690 C CA . GLY A 1 87 ? -2.761 -5.339 14.329 1.00 94.81 87 GLY A CA 1
ATOM 691 C C . GLY A 1 87 ? -2.203 -6.328 13.300 1.00 94.81 87 GLY A C 1
ATOM 692 O O . GLY A 1 87 ? -2.234 -7.533 13.538 1.00 94.81 87 GLY A O 1
ATOM 693 N N . MET A 1 88 ? -1.711 -5.844 12.156 1.00 95.81 88 MET A N 1
ATOM 694 C CA . MET A 1 88 ? -1.106 -6.687 11.127 1.00 95.81 88 MET A CA 1
ATOM 695 C C . MET A 1 88 ? 0.375 -6.947 11.432 1.00 95.81 88 MET A C 1
ATOM 697 O O . MET A 1 88 ? 1.081 -6.010 11.819 1.00 95.81 88 MET A O 1
ATOM 701 N N . PRO A 1 89 ? 0.879 -8.175 11.197 1.00 96.75 89 PRO A N 1
ATOM 702 C CA . PRO A 1 89 ? 2.306 -8.456 11.296 1.00 96.75 89 PRO A CA 1
ATOM 703 C C . PRO A 1 89 ? 3.110 -7.530 10.379 1.00 96.75 89 PRO A C 1
ATOM 705 O O . PRO A 1 89 ? 2.777 -7.368 9.197 1.00 96.75 89 PRO A O 1
ATOM 708 N N . LEU A 1 90 ? 4.152 -6.908 10.933 1.00 96.19 90 LEU A N 1
ATOM 709 C CA . LEU A 1 90 ? 4.969 -5.933 10.215 1.00 96.19 90 LEU A CA 1
ATOM 710 C C . LEU A 1 90 ? 5.872 -6.630 9.195 1.00 96.19 90 LEU A C 1
ATOM 712 O O . LEU A 1 90 ? 5.926 -6.223 8.033 1.00 96.19 90 LEU A O 1
ATOM 716 N N . GLU A 1 91 ? 6.532 -7.707 9.611 1.00 95.44 91 GLU A N 1
ATOM 717 C CA . GLU A 1 91 ? 7.426 -8.475 8.753 1.00 95.44 91 GLU A CA 1
ATOM 718 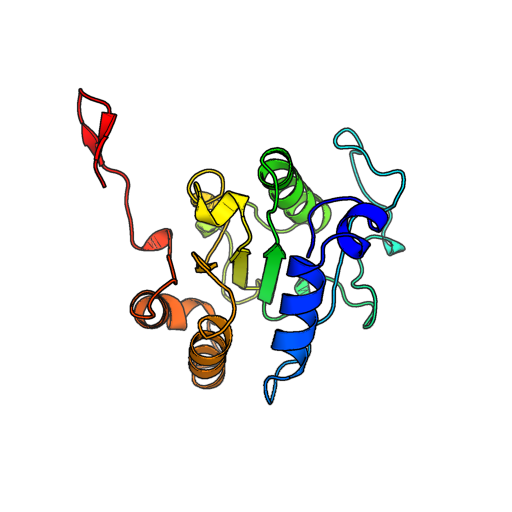C C . GLU A 1 91 ? 6.627 -9.281 7.727 1.00 95.44 91 GLU A C 1
ATOM 720 O O . GLU A 1 91 ? 5.667 -9.985 8.054 1.00 95.44 91 GLU A O 1
ATOM 725 N N . ARG A 1 92 ? 7.031 -9.209 6.454 1.00 94.69 92 ARG A N 1
ATOM 726 C CA . ARG A 1 92 ? 6.361 -9.951 5.373 1.00 94.69 92 ARG A CA 1
ATOM 727 C C . ARG A 1 92 ? 6.361 -11.456 5.600 1.00 94.69 92 ARG A C 1
ATOM 729 O O . ARG A 1 92 ? 5.453 -12.140 5.140 1.00 94.69 92 ARG A O 1
ATOM 736 N N . GLU A 1 93 ? 7.381 -11.968 6.283 1.00 94.06 93 GLU A N 1
ATOM 737 C CA . GLU A 1 93 ? 7.571 -13.400 6.510 1.00 94.06 93 GLU A CA 1
ATOM 738 C C . GLU A 1 93 ? 6.588 -13.958 7.548 1.00 94.06 93 GLU A C 1
ATOM 740 O O . GLU A 1 93 ? 6.265 -15.144 7.503 1.00 94.06 93 GLU A O 1
ATOM 745 N N . GLU A 1 94 ? 6.031 -13.096 8.403 1.00 95.75 94 GLU A N 1
ATOM 746 C CA . GLU A 1 94 ? 5.002 -13.449 9.387 1.00 95.75 94 GLU A CA 1
ATOM 747 C C . GLU A 1 94 ? 3.582 -13.470 8.786 1.00 95.75 94 GLU A C 1
ATOM 749 O O . GLU A 1 94 ? 2.634 -13.940 9.422 1.00 95.75 94 GLU A O 1
ATOM 754 N N . ARG A 1 95 ? 3.401 -12.996 7.543 1.00 94.12 95 ARG A N 1
ATOM 755 C CA . ARG A 1 95 ? 2.092 -12.950 6.874 1.00 94.12 95 ARG A CA 1
ATOM 756 C C . ARG A 1 95 ? 1.850 -14.176 5.991 1.00 94.12 95 ARG A C 1
ATOM 758 O O . ARG A 1 95 ? 2.475 -14.363 4.950 1.00 94.12 95 ARG A O 1
ATOM 765 N N . GLY A 1 96 ? 0.881 -14.998 6.396 1.00 91.62 96 GLY A N 1
ATOM 766 C CA . GLY A 1 96 ? 0.390 -16.158 5.635 1.00 91.62 96 GLY A CA 1
ATOM 767 C C . GLY A 1 96 ? -0.804 -15.874 4.700 1.00 91.62 96 GLY A C 1
ATOM 768 O O . GLY A 1 96 ? -1.203 -14.719 4.546 1.00 91.62 96 GLY A O 1
ATOM 769 N N . PRO A 1 97 ? -1.424 -16.923 4.118 1.00 90.88 97 PRO A N 1
ATOM 770 C CA . PRO A 1 97 ? -2.519 -16.802 3.143 1.00 90.88 97 PRO A CA 1
ATOM 771 C C . PRO A 1 97 ? -3.766 -16.040 3.611 1.00 90.88 97 PRO A C 1
ATOM 773 O O . PRO A 1 97 ? -4.487 -15.503 2.782 1.00 90.88 97 PRO A O 1
ATOM 776 N N . GLY A 1 98 ? -4.019 -15.978 4.922 1.00 91.62 98 GLY A N 1
ATOM 777 C CA . GLY A 1 98 ? -5.142 -15.226 5.496 1.00 91.62 98 GLY A CA 1
ATOM 778 C C . GLY A 1 98 ? -4.905 -13.718 5.639 1.00 91.62 98 GLY A C 1
ATOM 779 O O . GLY A 1 98 ? -5.792 -13.025 6.120 1.00 91.62 98 GLY A O 1
ATOM 780 N N . HIS A 1 99 ? -3.723 -13.211 5.273 1.00 95.06 99 HIS A N 1
ATOM 781 C CA . HIS A 1 99 ? -3.408 -11.781 5.320 1.00 95.06 99 HIS A CA 1
ATOM 782 C C . HIS A 1 99 ? -3.404 -11.170 3.914 1.00 95.06 99 HIS A C 1
ATOM 784 O O . HIS A 1 99 ? -2.892 -11.821 2.988 1.00 95.06 99 HIS A O 1
ATOM 790 N N . PRO A 1 100 ? -3.834 -9.899 3.765 1.00 95.75 100 PRO A N 1
ATOM 791 C CA . PRO A 1 100 ? -3.759 -9.188 2.494 1.00 95.75 100 PRO A CA 1
ATOM 792 C C . PRO A 1 100 ? -2.333 -9.155 1.945 1.00 95.75 100 PRO A C 1
ATOM 794 O O . PRO A 1 100 ? -1.349 -9.180 2.697 1.00 95.75 100 PRO A O 1
ATOM 797 N N . LEU A 1 101 ? -2.210 -9.050 0.623 1.00 96.25 101 LEU A N 1
ATOM 798 C CA . LEU A 1 101 ? -0.945 -8.639 0.015 1.00 96.25 101 LEU A CA 1
ATOM 799 C C . LEU A 1 101 ? -0.684 -7.168 0.320 1.00 96.25 101 LEU A C 1
ATOM 801 O O . LEU A 1 101 ? -1.547 -6.319 0.090 1.00 96.25 101 LEU A O 1
ATOM 805 N N . ILE A 1 102 ? 0.523 -6.859 0.779 1.00 97.88 102 ILE A N 1
ATOM 806 C CA . ILE A 1 102 ? 0.951 -5.480 0.988 1.00 97.88 102 ILE A CA 1
ATOM 807 C C . ILE A 1 102 ? 1.678 -5.002 -0.266 1.00 97.88 102 ILE A C 1
ATOM 809 O O . ILE A 1 102 ? 2.7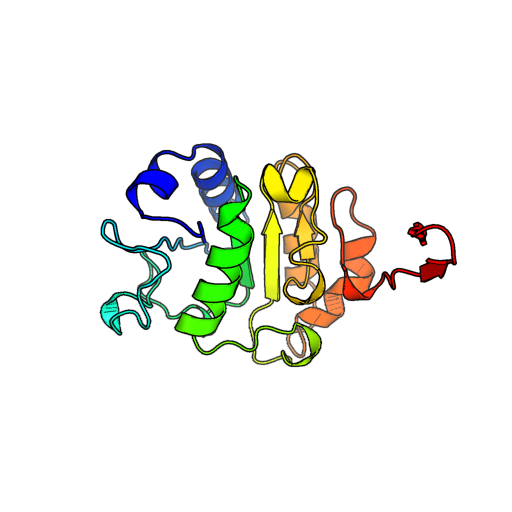47 -5.503 -0.613 1.00 97.88 102 ILE A O 1
ATOM 813 N N . LEU A 1 103 ? 1.092 -4.027 -0.949 1.00 97.75 103 LEU A N 1
ATOM 814 C CA . LEU A 1 103 ? 1.653 -3.380 -2.128 1.00 97.75 103 LEU A CA 1
ATOM 815 C C . LEU A 1 103 ? 2.122 -1.970 -1.760 1.00 97.75 103 LEU A C 1
ATOM 817 O O . LEU A 1 103 ? 1.508 -1.320 -0.912 1.00 97.75 103 LEU A O 1
ATOM 821 N N . ALA A 1 104 ? 3.146 -1.451 -2.430 1.00 97.50 104 ALA A N 1
ATOM 822 C CA . ALA A 1 104 ? 3.534 -0.051 -2.283 1.00 97.50 104 ALA A CA 1
ATOM 823 C C . ALA A 1 104 ? 3.984 0.580 -3.603 1.00 97.50 104 ALA A C 1
ATOM 825 O O . ALA A 1 104 ? 4.576 -0.069 -4.460 1.00 97.50 104 ALA A O 1
ATOM 826 N N . GLY A 1 105 ? 3.709 1.867 -3.761 1.00 95.81 105 GLY A N 1
ATOM 827 C CA . GLY A 1 105 ? 4.152 2.689 -4.884 1.00 95.81 105 GLY A CA 1
ATOM 828 C C . GLY A 1 105 ? 4.225 4.154 -4.470 1.00 95.81 105 GLY A C 1
ATOM 829 O O . GLY A 1 105 ? 3.992 4.484 -3.309 1.00 95.81 105 GLY A O 1
ATOM 830 N N . GLY A 1 106 ? 4.516 5.037 -5.420 1.00 94.00 106 GLY A N 1
ATOM 831 C CA . GLY A 1 106 ? 4.645 6.477 -5.182 1.00 94.00 106 GLY A CA 1
ATOM 832 C C . GLY A 1 106 ? 6.076 6.980 -5.363 1.00 94.00 106 GLY A C 1
ATOM 833 O O . GLY A 1 106 ? 7.001 6.205 -5.607 1.00 94.00 106 GLY A O 1
ATOM 834 N N . SER A 1 107 ? 6.254 8.300 -5.300 1.00 92.94 107 SER A N 1
ATOM 835 C CA . SER A 1 107 ? 7.520 8.967 -5.632 1.00 92.94 107 SER A CA 1
ATOM 836 C C . SER A 1 107 ? 8.679 8.538 -4.742 1.00 92.94 107 SER A C 1
ATOM 838 O O . SER A 1 107 ? 9.783 8.350 -5.244 1.00 92.94 107 SER A O 1
ATOM 840 N N . ALA A 1 108 ? 8.442 8.347 -3.444 1.00 94.31 108 ALA A N 1
ATOM 841 C CA . ALA A 1 108 ? 9.496 7.925 -2.530 1.00 94.31 108 ALA A CA 1
ATOM 842 C C . ALA A 1 108 ? 9.934 6.482 -2.842 1.00 94.31 108 ALA A C 1
ATOM 844 O O . ALA A 1 108 ? 11.122 6.229 -3.028 1.00 94.31 108 ALA A O 1
ATOM 845 N N . VAL A 1 109 ? 8.970 5.571 -3.034 1.00 94.62 109 VAL A N 1
ATOM 846 C CA . VAL A 1 109 ? 9.226 4.173 -3.434 1.00 94.62 109 VAL A CA 1
ATOM 847 C C . VAL A 1 109 ? 9.970 4.083 -4.765 1.00 94.62 109 VAL A C 1
ATOM 849 O O . VAL A 1 109 ? 10.842 3.233 -4.917 1.00 94.62 109 VAL A O 1
ATOM 852 N N . PHE A 1 110 ? 9.655 4.959 -5.723 1.00 91.88 110 PHE A N 1
ATOM 853 C CA . PHE A 1 110 ? 10.375 5.017 -6.995 1.00 91.88 110 PHE A CA 1
ATOM 854 C C . PHE A 1 110 ? 11.865 5.341 -6.810 1.00 91.88 110 PHE A C 1
ATOM 856 O O . PHE A 1 110 ? 12.697 4.805 -7.537 1.00 91.88 110 PHE A O 1
ATOM 863 N N . ILE A 1 111 ? 12.196 6.200 -5.842 1.00 91.69 111 ILE A N 1
ATOM 864 C CA . ILE A 1 111 ? 13.577 6.585 -5.530 1.00 91.69 111 ILE A CA 1
ATOM 865 C C . ILE A 1 111 ? 14.286 5.474 -4.751 1.00 91.69 111 ILE A C 1
ATOM 867 O O . ILE A 1 111 ? 15.419 5.128 -5.081 1.00 91.69 111 ILE A O 1
ATOM 871 N N . ASN A 1 112 ? 13.648 4.937 -3.709 1.00 93.81 112 ASN A N 1
ATOM 872 C CA . ASN A 1 112 ? 14.235 3.896 -2.875 1.00 93.81 112 ASN A CA 1
ATOM 873 C C . ASN A 1 112 ? 13.152 3.029 -2.202 1.00 93.81 112 ASN A C 1
ATOM 875 O O . ASN A 1 112 ? 12.596 3.442 -1.186 1.00 93.81 112 ASN A O 1
ATOM 879 N N . PRO A 1 113 ? 12.864 1.819 -2.707 1.00 94.50 113 PRO A N 1
ATOM 880 C CA . PRO A 1 113 ? 11.896 0.916 -2.082 1.00 94.50 113 PRO A CA 1
ATOM 881 C C . PRO A 1 113 ? 12.442 0.220 -0.820 1.00 94.50 113 PRO A C 1
ATOM 883 O O . PRO A 1 113 ? 11.666 -0.311 -0.025 1.00 94.50 113 PRO A O 1
ATOM 886 N N . GLU A 1 114 ? 13.763 0.222 -0.619 1.00 94.25 114 GLU A N 1
ATOM 887 C CA . GLU A 1 114 ? 14.441 -0.599 0.389 1.00 94.25 114 GLU A CA 1
ATOM 888 C C . GLU A 1 114 ? 14.012 -0.354 1.848 1.00 94.25 114 GLU A C 1
ATOM 890 O O . GLU A 1 114 ? 13.908 -1.332 2.589 1.00 94.25 114 GLU A O 1
ATOM 895 N N . PRO A 1 115 ? 13.664 0.875 2.290 1.00 95.06 115 PRO A N 1
ATOM 896 C CA . PRO A 1 115 ? 13.204 1.112 3.660 1.00 95.06 115 PRO A CA 1
ATOM 897 C C . PRO A 1 115 ? 11.980 0.282 4.072 1.00 95.06 115 PRO A C 1
ATOM 899 O O . PRO A 1 115 ? 11.756 0.076 5.262 1.00 95.06 115 PRO A O 1
ATOM 902 N N . LEU A 1 116 ? 11.186 -0.195 3.107 1.00 96.25 116 LEU A N 1
ATOM 903 C CA . LEU A 1 116 ? 10.018 -1.044 3.343 1.00 96.25 116 LEU A CA 1
ATOM 904 C C . LEU A 1 116 ? 10.180 -2.468 2.789 1.00 96.25 116 LEU A C 1
ATOM 906 O O . LEU A 1 116 ? 9.198 -3.208 2.753 1.00 96.25 116 LEU A O 1
ATOM 910 N N . ALA A 1 117 ? 11.376 -2.879 2.355 1.00 95.56 117 ALA A N 1
ATOM 911 C CA . ALA A 1 117 ? 11.587 -4.175 1.703 1.00 95.56 117 ALA A CA 1
ATOM 912 C C . ALA A 1 117 ? 11.140 -5.364 2.564 1.00 95.56 117 ALA A C 1
ATOM 914 O O . ALA A 1 117 ? 10.485 -6.279 2.065 1.00 95.56 117 ALA A O 1
ATOM 915 N N . GLU A 1 118 ? 11.413 -5.322 3.867 1.00 95.56 118 GLU A N 1
ATOM 916 C CA . GLU A 1 118 ? 11.000 -6.360 4.823 1.00 95.56 118 GLU A CA 1
ATOM 917 C C . GLU A 1 118 ? 9.500 -6.320 5.165 1.00 95.56 118 GLU A C 1
ATOM 919 O O . GLU A 1 118 ? 8.964 -7.280 5.716 1.00 95.56 118 GLU A O 1
ATOM 924 N N . VAL A 1 119 ? 8.797 -5.250 4.781 1.00 96.69 119 VAL A N 1
ATOM 925 C CA . VAL A 1 119 ? 7.380 -5.011 5.095 1.00 96.69 119 VAL A CA 1
ATOM 926 C C . VAL A 1 119 ? 6.470 -5.201 3.886 1.00 96.69 119 VAL A C 1
ATOM 928 O O . VAL A 1 119 ? 5.315 -5.561 4.058 1.00 96.69 119 VAL A O 1
ATOM 931 N N . VAL A 1 120 ? 6.930 -4.970 2.661 1.00 97.62 120 VAL A N 1
ATOM 932 C CA . VAL A 1 120 ? 6.076 -4.943 1.460 1.00 97.62 120 VAL A CA 1
ATOM 933 C C . VAL A 1 120 ? 6.254 -6.221 0.636 1.00 97.62 120 VAL A C 1
ATOM 935 O O . VAL A 1 120 ? 7.369 -6.692 0.424 1.00 97.62 120 VAL A O 1
ATOM 938 N N . ASP A 1 121 ? 5.146 -6.789 0.149 1.00 97.12 121 ASP A N 1
ATOM 939 C CA . ASP A 1 121 ? 5.165 -7.969 -0.725 1.00 97.12 121 ASP A CA 1
ATOM 940 C C . ASP A 1 121 ? 5.538 -7.584 -2.173 1.00 97.12 121 ASP A C 1
ATOM 942 O O . ASP A 1 121 ? 6.280 -8.311 -2.838 1.00 97.12 121 ASP A O 1
ATOM 946 N N . VAL A 1 122 ? 5.030 -6.444 -2.670 1.00 97.06 122 VAL A N 1
ATOM 947 C CA . VAL A 1 122 ? 5.242 -5.974 -4.053 1.00 97.06 122 VAL A CA 1
ATOM 948 C C . VAL A 1 122 ? 5.366 -4.454 -4.129 1.00 97.06 122 VAL A C 1
ATOM 950 O O . VAL A 1 122 ? 4.483 -3.720 -3.687 1.00 97.06 122 VAL A O 1
ATOM 953 N N . PHE A 1 123 ? 6.412 -3.974 -4.792 1.00 97.19 123 PHE A N 1
ATOM 954 C CA . PHE A 1 123 ? 6.578 -2.570 -5.143 1.00 97.19 123 PHE A CA 1
ATOM 955 C C . PHE A 1 123 ? 6.239 -2.300 -6.608 1.00 97.19 123 PHE A C 1
ATOM 957 O O . PHE A 1 123 ? 6.655 -3.036 -7.504 1.00 97.19 123 PHE A O 1
ATOM 964 N N . PHE A 1 124 ? 5.541 -1.192 -6.844 1.00 95.50 124 PHE A N 1
ATOM 965 C CA . PHE A 1 124 ? 5.302 -0.604 -8.156 1.00 95.50 124 PHE A CA 1
ATOM 966 C C . PHE A 1 124 ? 6.289 0.549 -8.360 1.00 95.50 124 PHE A C 1
ATOM 968 O O . PHE A 1 124 ? 6.116 1.638 -7.808 1.00 95.50 124 PHE A O 1
ATOM 975 N N . ILE A 1 125 ? 7.335 0.294 -9.143 1.00 91.81 125 ILE A N 1
ATOM 976 C CA . ILE A 1 125 ? 8.396 1.248 -9.469 1.00 91.81 125 ILE A CA 1
ATOM 977 C C . ILE A 1 125 ? 8.126 1.828 -10.859 1.00 91.81 125 ILE A C 1
ATOM 979 O O . ILE A 1 125 ? 8.302 1.161 -11.880 1.00 91.81 125 ILE A O 1
ATOM 983 N N . GLY A 1 126 ? 7.724 3.095 -10.892 1.00 80.62 126 GLY A N 1
ATOM 984 C CA . GLY A 1 126 ? 7.473 3.858 -12.112 1.00 80.62 126 GLY A CA 1
ATOM 985 C C . GLY A 1 126 ? 6.066 4.441 -12.136 1.00 80.62 126 GLY A C 1
ATOM 986 O O . GLY A 1 126 ? 5.382 4.514 -11.114 1.00 80.62 126 GLY A O 1
ATOM 987 N N . GLU A 1 127 ? 5.627 4.874 -13.313 1.00 72.19 127 GLU A N 1
ATOM 988 C CA . GLU A 1 127 ? 4.272 5.388 -13.489 1.00 72.19 127 GLU A CA 1
ATOM 989 C C . GLU A 1 127 ? 3.260 4.244 -13.379 1.00 72.19 127 GLU A C 1
ATOM 991 O O . GLU A 1 127 ? 3.371 3.235 -14.066 1.00 72.19 127 GLU A O 1
ATOM 996 N N . ALA A 1 128 ? 2.252 4.398 -12.517 1.00 63.44 128 ALA A N 1
ATOM 997 C CA . ALA A 1 128 ? 1.237 3.366 -12.289 1.00 63.44 128 ALA A CA 1
ATOM 998 C C . ALA A 1 128 ? 0.464 2.983 -13.570 1.00 63.44 128 ALA A C 1
ATOM 1000 O O . ALA A 1 128 ? -0.094 1.885 -13.671 1.00 63.44 128 ALA A O 1
ATOM 1001 N N . GLU A 1 129 ? 0.429 3.877 -14.560 1.00 61.56 129 GLU A N 1
ATOM 1002 C CA . GLU A 1 129 ? -0.230 3.646 -15.841 1.00 61.56 129 GLU A CA 1
ATOM 1003 C C . GLU A 1 129 ? 0.500 2.563 -16.638 1.00 61.56 129 GLU A C 1
ATOM 1005 O O . GLU A 1 129 ? 1.658 2.695 -17.015 1.00 61.56 129 GLU A O 1
ATOM 1010 N N . GLY A 1 130 ? -0.192 1.447 -16.868 1.00 70.81 130 GLY A N 1
ATOM 1011 C CA . GLY A 1 130 ? 0.353 0.276 -17.556 1.00 70.81 130 GLY A CA 1
ATOM 1012 C C . GLY A 1 130 ? 0.962 -0.786 -16.635 1.00 70.81 130 GLY A C 1
ATOM 1013 O O . GLY A 1 130 ? 1.074 -1.931 -17.062 1.00 70.81 130 GLY A O 1
ATOM 1014 N N . LEU A 1 131 ? 1.277 -0.465 -15.374 1.00 79.56 131 LEU A N 1
ATOM 1015 C CA . LEU A 1 131 ? 1.836 -1.430 -14.411 1.00 79.56 131 LEU A CA 1
ATOM 1016 C C . LEU A 1 131 ? 0.758 -2.209 -13.651 1.00 79.56 131 LEU A C 1
ATOM 1018 O O . LEU A 1 131 ? 0.896 -3.404 -13.389 1.00 79.56 131 LEU A O 1
ATOM 1022 N N . VAL A 1 132 ? -0.339 -1.531 -13.312 1.00 88.25 132 VAL A N 1
ATOM 1023 C CA . VAL A 1 132 ? -1.380 -2.083 -12.436 1.00 88.25 132 VAL A CA 1
ATOM 1024 C C . VAL A 1 132 ? -2.212 -3.155 -13.149 1.00 88.25 132 VAL A C 1
ATOM 1026 O O . VAL A 1 132 ? -2.380 -4.251 -12.624 1.00 88.25 132 VAL A O 1
ATOM 1029 N N . ALA A 1 133 ? -2.688 -2.900 -14.372 1.00 91.06 133 ALA A N 1
ATOM 1030 C CA . ALA A 1 133 ? -3.576 -3.838 -15.070 1.00 91.06 133 ALA A CA 1
ATOM 1031 C C . ALA A 1 133 ? -2.961 -5.241 -15.298 1.00 91.06 133 ALA A C 1
ATOM 1033 O O . ALA A 1 133 ? -3.641 -6.232 -15.010 1.00 91.06 133 ALA A O 1
ATOM 1034 N N . PRO A 1 134 ? -1.692 -5.386 -15.741 1.00 92.88 134 PRO A N 1
ATOM 1035 C CA . PRO A 1 134 ? -1.061 -6.701 -15.867 1.00 92.88 134 PRO A CA 1
ATOM 1036 C C . PRO A 1 134 ? -0.938 -7.448 -14.536 1.00 92.88 134 PRO A C 1
ATOM 1038 O O . PRO A 1 134 ? -1.173 -8.657 -14.499 1.00 92.88 134 PRO A O 1
ATOM 1041 N N . PHE A 1 135 ? -0.617 -6.739 -13.448 1.00 94.19 135 PHE A N 1
ATOM 1042 C CA . PHE A 1 135 ? -0.512 -7.330 -12.114 1.00 94.19 135 PHE A CA 1
ATOM 1043 C C . PHE A 1 135 ? -1.868 -7.852 -11.623 1.00 94.19 135 PHE A C 1
ATOM 1045 O O . PHE A 1 135 ? -1.979 -9.018 -11.247 1.00 94.19 135 PHE A O 1
ATOM 1052 N N . PHE A 1 136 ? -2.923 -7.039 -11.704 1.00 93.88 136 PHE A N 1
ATOM 1053 C CA . PHE A 1 136 ? -4.267 -7.453 -11.284 1.00 93.88 136 PHE A CA 1
ATOM 1054 C C . PHE A 1 136 ? -4.838 -8.562 -12.182 1.00 93.88 136 PHE A C 1
ATOM 1056 O O . PHE A 1 136 ? -5.476 -9.489 -11.692 1.00 93.88 136 PHE A O 1
ATOM 1063 N N . SER A 1 137 ? -4.513 -8.557 -13.479 1.00 92.94 137 SER A N 1
ATOM 1064 C CA . SER A 1 137 ? -4.849 -9.668 -14.384 1.00 92.94 137 SER A CA 1
ATOM 1065 C C . SER A 1 137 ? -4.125 -10.966 -14.011 1.00 92.94 137 SER A C 1
ATOM 1067 O O . SER A 1 137 ? -4.650 -12.064 -14.202 1.00 92.94 137 SER A O 1
ATOM 1069 N N . LEU A 1 138 ? -2.880 -10.878 -13.536 1.00 92.69 138 LEU A N 1
ATOM 1070 C CA . LEU A 1 138 ? -2.143 -12.032 -13.026 1.00 92.69 138 LEU A CA 1
ATOM 1071 C C . LEU A 1 138 ? -2.772 -12.546 -11.725 1.00 92.69 138 LEU A C 1
ATOM 1073 O O . LEU A 1 138 ? -2.956 -13.754 -11.599 1.00 92.69 138 LEU A O 1
ATOM 1077 N N . TYR A 1 139 ? -3.151 -11.640 -10.822 1.00 93.00 139 TYR A N 1
ATOM 1078 C CA . TYR A 1 139 ? -3.836 -11.976 -9.578 1.00 93.00 139 TYR A CA 1
ATOM 1079 C C . TYR A 1 139 ? -5.183 -12.670 -9.813 1.00 93.00 139 TYR A C 1
ATOM 1081 O O . TYR A 1 139 ? -5.419 -13.731 -9.251 1.00 93.00 139 TYR A O 1
ATOM 1089 N N . ALA A 1 140 ? -6.021 -12.159 -10.717 1.00 91.44 140 ALA A N 1
ATOM 1090 C CA . ALA A 1 140 ? -7.327 -12.753 -11.024 1.00 91.44 140 ALA A CA 1
ATOM 1091 C C . ALA A 1 140 ? -7.245 -14.192 -11.580 1.00 91.44 140 ALA A C 1
ATOM 1093 O O . ALA A 1 140 ? -8.203 -14.956 -11.497 1.00 91.44 140 ALA A O 1
ATOM 1094 N N . ARG A 1 141 ? -6.099 -14.574 -12.161 1.00 90.19 141 ARG A N 1
ATOM 1095 C CA . ARG A 1 141 ? -5.826 -15.937 -12.657 1.00 90.19 141 ARG A CA 1
ATOM 1096 C C . ARG A 1 141 ? -5.111 -16.813 -11.628 1.00 90.19 141 ARG A C 1
ATOM 1098 O O . ARG A 1 141 ? -4.813 -17.973 -11.923 1.00 90.19 141 ARG A O 1
ATOM 1105 N N . ASN A 1 142 ? -4.767 -16.258 -10.472 1.00 86.81 142 ASN A N 1
ATOM 1106 C CA . ASN A 1 142 ? -4.049 -16.961 -9.429 1.00 86.81 142 ASN A CA 1
ATOM 1107 C C . ASN A 1 142 ? -5.001 -17.895 -8.662 1.00 86.81 142 ASN A C 1
ATOM 1109 O O . ASN A 1 142 ? -6.153 -17.532 -8.426 1.00 86.81 142 ASN A O 1
ATOM 1113 N N . PRO A 1 143 ? -4.556 -19.094 -8.254 1.00 76.62 143 PRO A N 1
ATOM 1114 C CA . PRO A 1 143 ? -5.349 -19.941 -7.375 1.00 76.62 143 PRO A CA 1
ATOM 1115 C C . PRO A 1 143 ? -5.652 -19.227 -6.048 1.00 76.62 143 PRO A C 1
ATOM 1117 O O . PRO A 1 143 ? -4.790 -18.569 -5.471 1.00 76.62 143 PRO A O 1
ATOM 1120 N N . TRP A 1 144 ? -6.873 -19.395 -5.544 1.00 72.12 144 TRP A N 1
ATOM 1121 C CA . TRP A 1 144 ? -7.392 -18.677 -4.371 1.00 72.12 144 TRP A CA 1
ATOM 1122 C C . TRP A 1 144 ? -6.822 -19.153 -3.023 1.00 72.12 144 TRP A C 1
ATOM 1124 O O . TRP A 1 144 ? -7.195 -18.629 -1.981 1.00 72.12 144 TRP A O 1
ATOM 1134 N N . ASN A 1 145 ? -5.955 -20.169 -3.008 1.00 77.50 145 ASN A N 1
ATOM 1135 C CA . ASN A 1 145 ? -5.449 -20.769 -1.770 1.00 77.50 145 ASN A CA 1
ATOM 1136 C C . ASN A 1 145 ? -4.310 -19.969 -1.119 1.00 77.50 145 ASN A C 1
ATOM 1138 O O . ASN A 1 145 ? -4.199 -19.977 0.102 1.00 77.50 145 ASN A O 1
ATOM 1142 N N . ASP A 1 146 ? -3.466 -19.309 -1.915 1.00 85.00 146 ASP A N 1
ATOM 1143 C CA . ASP A 1 146 ? -2.448 -18.381 -1.429 1.00 85.00 146 ASP A CA 1
ATOM 1144 C C . ASP A 1 146 ? -2.248 -17.247 -2.443 1.00 85.00 146 ASP A C 1
ATOM 1146 O O . ASP A 1 146 ? -1.700 -17.495 -3.530 1.00 85.00 146 ASP A O 1
ATOM 1150 N N . PRO A 1 147 ? -2.624 -15.999 -2.105 1.00 86.94 147 PRO A N 1
ATOM 1151 C CA . PRO A 1 147 ? -2.420 -14.867 -2.993 1.00 86.94 147 PRO A CA 1
ATOM 1152 C C . PRO A 1 147 ? -0.937 -14.662 -3.326 1.00 86.94 147 PRO A C 1
ATOM 1154 O O . PRO A 1 147 ? -0.628 -14.224 -4.425 1.00 86.94 147 PRO A O 1
ATOM 1157 N N . ARG A 1 148 ? 0.007 -15.049 -2.457 1.00 92.00 148 ARG A N 1
ATOM 1158 C CA . ARG A 1 148 ? 1.457 -14.860 -2.669 1.00 92.00 148 ARG A CA 1
ATOM 1159 C C . ARG A 1 148 ? 2.058 -15.805 -3.712 1.00 92.00 148 ARG A C 1
ATOM 1161 O O . ARG A 1 148 ? 3.183 -15.585 -4.163 1.00 92.00 148 ARG A O 1
ATOM 1168 N N . SER A 1 149 ? 1.318 -16.813 -4.171 1.00 92.00 149 SER A N 1
ATOM 1169 C CA . SER A 1 149 ? 1.780 -17.708 -5.242 1.00 92.00 149 SER A CA 1
ATOM 1170 C C . SER A 1 149 ? 1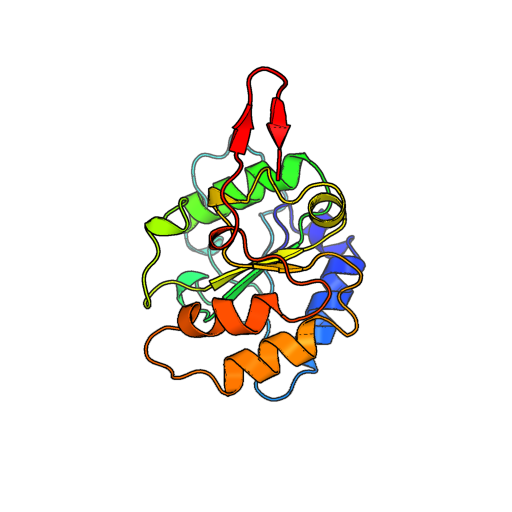.952 -17.004 -6.599 1.00 92.00 149 SER A C 1
ATOM 1172 O O . SER A 1 149 ? 2.689 -17.503 -7.455 1.00 92.00 149 SER A O 1
ATOM 1174 N N . LEU A 1 150 ? 1.379 -15.804 -6.781 1.00 92.88 150 LEU A N 1
ATOM 1175 C CA . LEU A 1 150 ? 1.595 -14.999 -7.987 1.00 92.88 150 LEU A CA 1
ATOM 1176 C C . LEU A 1 150 ? 2.989 -14.351 -8.053 1.00 92.88 150 LEU A C 1
ATOM 1178 O O . LEU A 1 150 ? 3.440 -13.999 -9.145 1.00 92.88 150 LEU A O 1
ATOM 1182 N N . LEU A 1 151 ? 3.666 -14.165 -6.911 1.00 93.88 151 LEU A N 1
ATOM 1183 C CA . LEU A 1 151 ? 4.849 -13.302 -6.788 1.00 93.88 151 LEU A CA 1
ATOM 1184 C C . LEU A 1 151 ? 6.006 -13.670 -7.743 1.00 93.88 151 LEU A C 1
ATOM 1186 O O . LEU A 1 151 ? 6.568 -12.756 -8.352 1.00 93.88 151 LEU A O 1
ATOM 1190 N N . PRO A 1 152 ? 6.350 -14.959 -7.966 1.00 93.19 152 PRO A N 1
ATOM 1191 C CA . PRO A 1 152 ? 7.343 -15.349 -8.975 1.00 93.19 152 PRO A CA 1
ATOM 1192 C C . PRO A 1 152 ? 7.018 -14.850 -10.383 1.00 93.19 152 PRO A C 1
ATOM 1194 O O . PRO A 1 152 ? 7.898 -14.381 -11.097 1.00 93.19 152 PRO A O 1
ATOM 1197 N N . LYS A 1 153 ? 5.744 -14.910 -10.783 1.00 93.12 153 LYS A N 1
ATOM 1198 C CA . LYS A 1 153 ? 5.304 -14.426 -12.098 1.00 93.12 153 LYS A CA 1
ATOM 1199 C C . LYS A 1 153 ? 5.234 -12.899 -12.127 1.00 93.12 153 LYS A C 1
ATOM 1201 O O . LYS A 1 153 ? 5.607 -12.302 -13.134 1.00 93.12 153 LYS A O 1
ATOM 1206 N N . ALA A 1 154 ? 4.801 -12.268 -11.036 1.00 93.56 154 ALA A N 1
ATOM 1207 C CA . ALA A 1 154 ? 4.684 -10.814 -10.940 1.00 93.56 154 ALA A CA 1
ATOM 1208 C C . ALA A 1 154 ? 6.037 -10.110 -11.113 1.00 93.56 154 ALA A C 1
ATOM 1210 O O . ALA A 1 154 ? 6.095 -9.088 -11.784 1.00 93.56 154 ALA A O 1
ATOM 1211 N N . ALA A 1 155 ? 7.125 -10.693 -10.603 1.00 93.50 155 ALA A N 1
ATOM 1212 C CA . ALA A 1 155 ? 8.478 -10.147 -10.742 1.00 93.50 155 ALA A CA 1
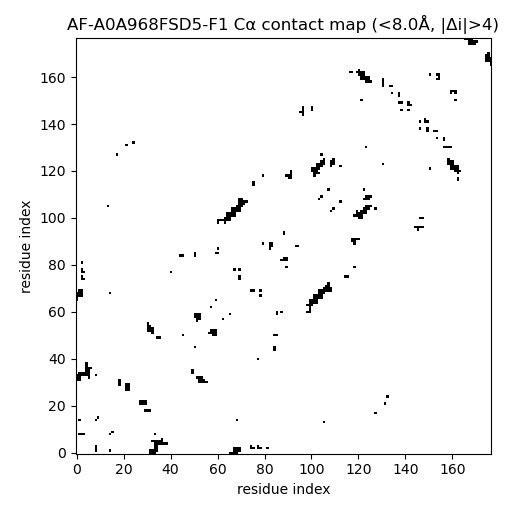ATOM 1213 C C . ALA A 1 155 ? 8.994 -10.075 -12.193 1.00 93.50 155 ALA A C 1
ATOM 1215 O O . ALA A 1 155 ? 9.953 -9.364 -12.470 1.00 93.50 155 ALA A O 1
ATOM 1216 N N . SER A 1 156 ? 8.362 -10.788 -13.134 1.00 92.50 156 SER A N 1
ATOM 1217 C CA . SER A 1 156 ? 8.684 -10.674 -14.565 1.00 92.50 156 SER A CA 1
ATOM 1218 C C . SER A 1 156 ? 8.040 -9.458 -15.241 1.00 92.50 156 SER A C 1
ATOM 1220 O O . SER A 1 156 ? 8.386 -9.120 -16.375 1.00 92.50 156 SER A O 1
ATOM 1222 N N . LEU A 1 157 ? 7.093 -8.794 -14.569 1.00 92.50 157 LEU A N 1
ATOM 1223 C CA . LEU A 1 157 ? 6.450 -7.594 -15.083 1.00 92.50 157 LEU A CA 1
ATOM 1224 C C . LEU A 1 157 ? 7.406 -6.407 -14.940 1.00 92.50 157 LEU A C 1
ATOM 1226 O O . LEU A 1 157 ? 7.948 -6.141 -13.869 1.00 92.50 157 LEU A O 1
ATOM 1230 N N . LYS A 1 158 ? 7.586 -5.653 -16.029 1.00 90.88 158 LYS A N 1
ATOM 1231 C CA . LYS A 1 158 ? 8.331 -4.388 -15.998 1.00 90.88 158 LYS A CA 1
ATOM 1232 C C . LYS A 1 158 ? 7.743 -3.490 -14.909 1.00 90.88 158 LYS A C 1
ATOM 1234 O O . LYS A 1 158 ? 6.530 -3.379 -14.843 1.00 90.88 158 LYS A O 1
ATOM 1239 N N . GLY A 1 159 ? 8.588 -2.850 -14.099 1.00 91.75 159 GLY A N 1
ATOM 1240 C CA . GLY A 1 159 ? 8.156 -1.928 -13.041 1.00 91.75 159 GLY A CA 1
ATOM 1241 C C . GLY A 1 159 ? 7.623 -2.601 -11.772 1.00 91.75 159 GLY A C 1
ATOM 1242 O O . GLY A 1 159 ? 7.185 -1.897 -10.868 1.00 91.75 159 GLY A O 1
ATOM 1243 N N . ILE A 1 160 ? 7.672 -3.933 -11.675 1.00 95.12 160 ILE A N 1
ATOM 1244 C CA . ILE A 1 160 ? 7.371 -4.663 -10.444 1.00 95.12 160 ILE A CA 1
ATOM 1245 C C . ILE A 1 160 ? 8.672 -5.100 -9.773 1.00 95.12 160 ILE A C 1
ATOM 1247 O O . ILE A 1 160 ? 9.511 -5.752 -10.389 1.00 95.12 160 ILE A O 1
ATOM 1251 N N . TYR A 1 161 ? 8.816 -4.770 -8.492 1.00 95.06 161 TYR A N 1
ATOM 1252 C CA . TYR A 1 161 ? 9.899 -5.254 -7.638 1.00 95.06 161 TYR A CA 1
ATOM 1253 C C . TYR A 1 161 ? 9.316 -6.099 -6.502 1.00 95.06 161 TYR A C 1
ATOM 1255 O O . TYR A 1 161 ? 8.410 -5.663 -5.796 1.00 95.06 161 TYR A O 1
ATOM 1263 N N . VAL A 1 162 ? 9.817 -7.328 -6.344 1.00 96.00 162 VAL A N 1
ATOM 1264 C CA . VAL A 1 162 ? 9.379 -8.282 -5.312 1.00 96.00 162 VAL A CA 1
ATOM 1265 C C . VAL A 1 162 ? 10.550 -8.543 -4.360 1.00 96.00 162 VAL A C 1
ATOM 1267 O O . VAL A 1 162 ? 11.415 -9.357 -4.693 1.00 96.00 162 VAL A O 1
ATOM 1270 N N . PRO A 1 163 ? 10.588 -7.913 -3.172 1.00 93.25 163 PRO A N 1
ATOM 1271 C CA . PRO A 1 163 ? 11.754 -7.943 -2.283 1.00 93.25 163 PRO A CA 1
ATOM 1272 C C . PRO A 1 163 ? 12.204 -9.346 -1.897 1.00 93.25 163 PRO A C 1
ATOM 1274 O O . PRO A 1 163 ? 13.388 -9.644 -1.912 1.00 93.25 163 PRO A O 1
ATOM 1277 N N . ARG A 1 164 ? 11.254 -10.258 -1.647 1.00 89.00 164 ARG A N 1
ATOM 1278 C CA . ARG A 1 164 ? 11.528 -11.646 -1.233 1.00 89.00 164 ARG A CA 1
ATOM 1279 C C . ARG A 1 164 ? 12.435 -12.425 -2.201 1.00 89.00 164 ARG A C 1
ATOM 1281 O O . ARG A 1 164 ? 12.985 -13.458 -1.825 1.00 89.00 164 ARG A O 1
ATOM 1288 N N . GLN A 1 165 ? 12.553 -11.979 -3.449 1.00 83.06 165 GLN A N 1
ATOM 1289 C CA . GLN A 1 165 ? 13.375 -12.629 -4.474 1.00 83.06 165 GLN A CA 1
ATOM 1290 C C . GLN A 1 165 ? 14.807 -12.091 -4.535 1.00 83.06 165 GLN A C 1
ATOM 1292 O O . GLN A 1 165 ? 15.640 -12.665 -5.235 1.00 83.06 165 GLN A O 1
ATOM 1297 N N . TYR A 1 166 ? 15.099 -11.037 -3.778 1.00 77.31 166 TYR A N 1
ATOM 1298 C CA . TYR A 1 166 ? 16.407 -10.416 -3.681 1.00 77.31 166 TYR A CA 1
ATOM 1299 C C . TYR A 1 166 ? 16.919 -10.601 -2.254 1.00 77.31 166 TYR A C 1
ATOM 1301 O O . TYR A 1 166 ? 16.187 -10.447 -1.280 1.00 77.31 166 TYR A O 1
ATOM 1309 N N . ARG A 1 167 ? 18.186 -10.991 -2.113 1.00 64.19 167 ARG A N 1
ATOM 1310 C CA . ARG A 1 167 ? 18.872 -10.960 -0.820 1.00 64.19 167 ARG A CA 1
ATOM 1311 C C . ARG A 1 167 ? 20.058 -10.020 -0.957 1.00 64.19 167 ARG A C 1
ATOM 1313 O O . ARG A 1 167 ? 20.967 -10.379 -1.709 1.00 64.19 167 ARG A O 1
ATOM 1320 N N . PRO A 1 168 ? 20.081 -8.877 -0.251 1.00 59.00 168 PRO A N 1
ATOM 1321 C CA . PRO A 1 168 ? 21.221 -7.977 -0.314 1.00 59.00 168 PRO A CA 1
ATOM 1322 C C . PRO A 1 168 ? 22.479 -8.726 0.132 1.00 59.00 168 PRO A C 1
ATOM 1324 O O . PRO A 1 168 ? 22.514 -9.338 1.207 1.00 59.00 168 PRO A O 1
ATOM 1327 N N . ARG A 1 169 ? 23.515 -8.721 -0.712 1.00 53.81 169 ARG A N 1
ATOM 1328 C CA . ARG A 1 169 ? 24.829 -9.262 -0.361 1.00 53.81 169 ARG A CA 1
ATOM 1329 C C . ARG A 1 169 ? 25.698 -8.120 0.135 1.00 53.81 169 ARG A C 1
ATOM 1331 O O . ARG A 1 169 ? 26.070 -7.229 -0.624 1.00 53.81 169 ARG A O 1
ATOM 1338 N N . PHE A 1 170 ? 26.043 -8.161 1.415 1.00 50.22 170 PHE A N 1
ATOM 1339 C CA . PHE A 1 170 ? 27.011 -7.238 1.990 1.00 50.22 170 PHE A CA 1
ATOM 1340 C C . PHE A 1 170 ? 28.421 -7.761 1.727 1.00 50.22 170 PHE A C 1
ATOM 1342 O O . PHE A 1 170 ? 28.776 -8.851 2.184 1.00 50.22 170 PHE A O 1
ATOM 1349 N N . ASP A 1 171 ? 29.218 -6.994 0.987 1.00 56.31 171 ASP A N 1
ATOM 1350 C CA . ASP A 1 171 ? 30.664 -7.179 0.944 1.00 56.31 171 ASP A CA 1
ATOM 1351 C C . ASP A 1 171 ? 31.355 -6.168 1.876 1.00 56.31 171 ASP A C 1
ATOM 1353 O O . ASP A 1 171 ? 30.723 -5.292 2.469 1.00 56.31 171 ASP A O 1
ATOM 1357 N N . ALA A 1 172 ? 32.676 -6.284 2.033 1.00 56.41 172 ALA A N 1
ATOM 1358 C CA . ALA A 1 172 ? 33.461 -5.403 2.903 1.00 56.41 172 ALA A CA 1
ATOM 1359 C C . ALA A 1 172 ? 33.470 -3.916 2.467 1.00 56.41 172 ALA A C 1
ATOM 1361 O O . ALA A 1 172 ? 34.100 -3.097 3.136 1.00 56.41 172 ALA A O 1
ATOM 1362 N N . ARG A 1 173 ? 32.819 -3.556 1.350 1.00 58.19 173 ARG A N 1
ATOM 1363 C CA . ARG A 1 173 ? 32.726 -2.196 0.794 1.00 58.19 173 ARG A CA 1
ATOM 1364 C C . ARG A 1 173 ? 31.293 -1.652 0.764 1.00 58.19 173 ARG A C 1
ATOM 1366 O O . ARG A 1 173 ? 31.124 -0.478 0.440 1.00 58.19 173 ARG A O 1
ATOM 1373 N N . GLY A 1 174 ? 30.286 -2.453 1.114 1.00 56.03 174 GLY A N 1
ATOM 1374 C CA . GLY A 1 174 ? 28.883 -2.041 1.163 1.00 56.03 174 GLY A CA 1
ATOM 1375 C C . GLY A 1 174 ? 27.936 -3.029 0.479 1.00 56.03 174 GLY A C 1
ATOM 1376 O O . GLY A 1 174 ? 28.262 -4.194 0.259 1.00 56.03 174 GLY A O 1
ATOM 1377 N N . MET A 1 175 ? 26.717 -2.570 0.190 1.00 50.50 175 MET A N 1
ATOM 1378 C CA . MET A 1 175 ? 25.658 -3.392 -0.401 1.00 50.50 175 MET A CA 1
ATOM 1379 C C . MET A 1 175 ? 25.917 -3.638 -1.895 1.00 50.50 175 MET A C 1
ATOM 1381 O O . MET A 1 175 ? 26.024 -2.691 -2.675 1.00 50.50 175 MET A O 1
ATOM 1385 N N . THR A 1 176 ? 25.970 -4.908 -2.295 1.00 50.47 176 THR A N 1
ATOM 1386 C CA . THR A 1 176 ? 25.931 -5.350 -3.698 1.00 50.47 176 THR A CA 1
ATOM 1387 C C . THR A 1 176 ? 24.648 -6.157 -3.926 1.00 50.47 176 THR A C 1
ATOM 1389 O O . THR A 1 176 ? 24.217 -6.888 -3.031 1.00 50.47 176 THR A O 1
ATOM 1392 N N . GLY A 1 177 ? 23.993 -5.912 -5.068 1.00 48.34 177 GLY A N 1
ATOM 1393 C CA . GLY A 1 177 ? 22.614 -6.337 -5.364 1.00 48.34 177 GLY A CA 1
ATOM 1394 C C . GLY A 1 177 ? 22.366 -7.835 -5.485 1.00 48.34 177 GLY A C 1
ATOM 1395 O O . GLY A 1 177 ? 23.331 -8.632 -5.432 1.00 48.34 177 GLY A O 1
#

Mean predicted aligned error: 4.94 Å

pLDDT: mean 90.9, std 10.94, range [48.34, 98.06]